Protein AF-A0A368GQ70-F1 (afdb_monomer)

Structure (mmCIF, N/CA/C/O backbone):
data_AF-A0A368GQ70-F1
#
_entry.id   AF-A0A368GQ70-F1
#
loop_
_atom_site.group_PDB
_atom_site.id
_atom_site.type_symbol
_atom_site.label_atom_id
_atom_site.label_alt_id
_atom_site.label_comp_id
_atom_site.label_asym_id
_atom_site.label_entity_id
_atom_site.label_seq_id
_atom_site.pdbx_PDB_ins_code
_atom_site.Cartn_x
_atom_site.Cartn_y
_atom_site.Cartn_z
_atom_site.occupancy
_atom_site.B_iso_or_equiv
_atom_site.auth_seq_id
_atom_site.auth_comp_id
_atom_site.auth_asym_id
_atom_site.auth_atom_id
_atom_site.pdbx_PDB_model_num
ATOM 1 N N . LEU A 1 1 ? -10.785 12.804 -20.222 1.00 63.44 1 LEU A N 1
ATOM 2 C CA . LEU A 1 1 ? -9.824 13.857 -19.812 1.00 63.44 1 LEU A CA 1
ATOM 3 C C . LEU A 1 1 ? -10.071 14.329 -18.380 1.00 63.44 1 LEU A C 1
ATOM 5 O O . LEU A 1 1 ? -9.226 14.055 -17.545 1.00 63.44 1 LEU A O 1
ATOM 9 N N . HIS A 1 2 ? -11.227 14.913 -18.045 1.00 64.81 2 HIS A N 1
ATOM 10 C CA . HIS A 1 2 ? -11.501 15.436 -16.691 1.00 64.81 2 HIS A CA 1
ATOM 11 C C . HIS A 1 2 ? -11.330 14.411 -15.544 1.00 64.81 2 HIS A C 1
ATOM 13 O O . HIS A 1 2 ? -10.732 14.724 -14.521 1.00 64.81 2 HIS A O 1
ATOM 19 N N . GLN A 1 3 ? -11.783 13.162 -15.715 1.00 65.06 3 GLN A N 1
ATOM 20 C CA . GLN A 1 3 ? -11.598 12.112 -14.696 1.00 65.06 3 GLN A CA 1
ATOM 21 C C . GLN A 1 3 ? -10.123 11.741 -14.464 1.00 65.06 3 GLN A C 1
ATOM 23 O O . GLN A 1 3 ? -9.733 11.486 -13.330 1.00 65.06 3 GLN A O 1
ATOM 28 N N . LEU A 1 4 ? -9.288 11.756 -15.509 1.00 69.25 4 LEU A N 1
ATOM 29 C CA . LEU A 1 4 ? -7.859 11.438 -15.387 1.00 69.25 4 LEU A CA 1
ATOM 30 C C . LEU A 1 4 ? -7.118 12.496 -14.561 1.00 69.25 4 LEU A C 1
ATOM 32 O O . LEU A 1 4 ? -6.298 12.138 -13.719 1.00 69.25 4 LEU A O 1
ATOM 36 N N . TYR A 1 5 ? -7.461 13.775 -14.742 1.00 75.75 5 TYR A N 1
ATOM 37 C CA . TYR A 1 5 ? -6.903 14.866 -13.938 1.00 75.75 5 TYR A CA 1
ATOM 38 C C . TYR A 1 5 ? -7.272 14.741 -12.459 1.00 75.75 5 TYR A C 1
ATOM 40 O O . TYR A 1 5 ? -6.410 14.903 -11.600 1.00 75.75 5 TYR A O 1
ATOM 48 N N . ILE A 1 6 ? -8.520 14.374 -12.151 1.00 80.50 6 ILE A N 1
ATOM 49 C CA . ILE A 1 6 ? -8.956 14.164 -10.763 1.00 80.50 6 ILE A CA 1
ATOM 50 C C . ILE A 1 6 ? -8.125 13.061 -10.093 1.00 80.50 6 ILE A C 1
ATOM 52 O O . ILE A 1 6 ? -7.633 13.255 -8.983 1.00 80.50 6 ILE A O 1
ATOM 56 N N . PHE A 1 7 ? -7.907 11.926 -10.765 1.00 84.25 7 PHE A N 1
ATOM 57 C CA . PHE A 1 7 ? -7.097 10.843 -10.197 1.00 84.25 7 PHE A CA 1
ATOM 58 C C . PHE A 1 7 ? -5.641 11.249 -9.953 1.00 84.25 7 PHE A C 1
ATOM 60 O O . PHE A 1 7 ? -5.051 10.813 -8.967 1.00 84.25 7 PHE A O 1
ATOM 67 N N . GLN A 1 8 ? -5.057 12.079 -10.819 1.00 83.50 8 GLN A N 1
ATOM 68 C CA . GLN A 1 8 ? -3.701 12.591 -10.618 1.00 83.50 8 GLN A CA 1
ATOM 69 C C . GLN A 1 8 ? -3.629 13.506 -9.394 1.00 83.50 8 GLN A C 1
ATOM 71 O O . GLN A 1 8 ? -2.764 13.303 -8.545 1.00 83.50 8 GLN A O 1
ATOM 76 N N . ILE A 1 9 ? -4.571 14.443 -9.260 1.00 87.94 9 ILE A N 1
ATOM 77 C CA . ILE A 1 9 ? -4.643 15.358 -8.113 1.00 87.94 9 ILE A CA 1
ATOM 78 C C . ILE A 1 9 ? -4.753 14.571 -6.803 1.00 87.94 9 ILE A C 1
ATOM 80 O O . ILE A 1 9 ? -3.990 14.824 -5.876 1.00 87.94 9 ILE A O 1
ATOM 84 N N . ILE A 1 10 ? -5.634 13.565 -6.747 1.00 89.12 10 ILE A N 1
ATOM 85 C CA . ILE A 1 10 ? -5.801 12.722 -5.553 1.00 89.12 10 ILE A CA 1
ATOM 86 C C . ILE A 1 10 ? -4.489 12.016 -5.187 1.00 89.12 10 ILE A C 1
ATOM 88 O O . ILE A 1 10 ? -4.127 11.967 -4.017 1.00 89.12 10 ILE A O 1
ATOM 92 N N . ARG A 1 11 ? -3.746 11.487 -6.168 1.00 86.69 11 ARG A N 1
ATOM 93 C CA . ARG A 1 11 ? -2.466 10.804 -5.908 1.00 86.69 11 ARG A CA 1
ATOM 94 C C . ARG A 1 11 ? -1.407 11.750 -5.346 1.00 86.69 11 ARG A C 1
ATOM 96 O O . ARG A 1 11 ? -0.694 11.366 -4.424 1.00 86.69 11 ARG A O 1
ATOM 103 N N . TYR A 1 12 ? -1.308 12.968 -5.877 1.00 88.19 12 TYR A N 1
ATOM 104 C CA . TYR A 1 12 ? -0.393 13.977 -5.340 1.00 88.19 12 TYR A CA 1
ATOM 105 C C . TYR A 1 12 ? -0.774 14.379 -3.917 1.00 88.19 12 TYR A C 1
ATOM 107 O O . TYR A 1 12 ? 0.092 14.427 -3.048 1.00 88.19 12 TYR A O 1
ATOM 115 N N . GLU A 1 13 ? -2.065 14.587 -3.669 1.00 88.81 13 GLU A N 1
ATOM 116 C CA . GLU A 1 13 ? -2.582 14.953 -2.353 1.00 88.81 13 GLU A CA 1
ATOM 117 C C . GLU A 1 13 ? -2.316 13.860 -1.309 1.00 88.81 13 GLU A C 1
ATOM 119 O O . GLU A 1 13 ? -1.897 14.167 -0.197 1.00 88.81 13 GLU A O 1
ATOM 124 N N . VAL A 1 14 ? -2.477 12.580 -1.665 1.00 89.19 14 VAL A N 1
ATOM 125 C CA . VAL A 1 14 ? -2.132 11.453 -0.780 1.00 89.19 14 VAL A CA 1
ATOM 126 C C . VAL A 1 14 ? -0.643 11.464 -0.424 1.00 89.19 14 VAL A C 1
ATOM 128 O O . VAL A 1 14 ? -0.300 11.341 0.750 1.00 89.19 14 VAL A O 1
ATOM 131 N N . SER A 1 15 ? 0.242 11.659 -1.405 1.00 87.25 15 SER A N 1
ATOM 132 C CA . SER A 1 15 ? 1.693 11.704 -1.174 1.00 87.25 15 SER A CA 1
ATOM 133 C C . SER A 1 15 ? 2.115 12.893 -0.305 1.00 87.25 15 SER A C 1
ATOM 135 O O . SER A 1 15 ? 2.931 12.736 0.602 1.00 87.25 15 SER A O 1
ATOM 137 N N . ILE A 1 16 ? 1.554 14.079 -0.562 1.00 89.25 16 ILE A N 1
ATOM 138 C CA . ILE A 1 16 ? 1.829 15.289 0.223 1.00 89.25 16 ILE A CA 1
ATOM 139 C C . ILE A 1 16 ? 1.327 15.097 1.654 1.00 89.25 16 ILE A C 1
ATOM 141 O O . ILE A 1 16 ? 2.090 15.322 2.591 1.00 89.25 16 ILE A O 1
ATOM 145 N N . ASN A 1 17 ? 0.093 14.613 1.826 1.00 88.88 17 ASN A N 1
ATOM 146 C CA . ASN A 1 17 ? -0.493 14.408 3.149 1.00 88.88 17 ASN A CA 1
ATOM 147 C C . ASN A 1 17 ? 0.297 13.389 3.978 1.00 88.88 17 ASN A C 1
ATOM 149 O O . ASN A 1 17 ? 0.555 13.640 5.155 1.00 88.88 17 ASN A O 1
ATOM 153 N N . ALA A 1 18 ? 0.765 12.302 3.357 1.00 86.50 18 ALA A N 1
ATOM 154 C CA . ALA A 1 18 ? 1.627 11.328 4.023 1.00 86.50 18 ALA A CA 1
ATOM 155 C C . ALA A 1 18 ? 2.915 11.974 4.569 1.00 86.50 18 ALA A C 1
ATOM 157 O O . ALA A 1 18 ? 3.307 11.714 5.703 1.00 86.50 18 ALA A O 1
ATOM 158 N N . LEU A 1 19 ? 3.558 12.860 3.801 1.00 86.19 19 LEU A N 1
ATOM 159 C CA . LEU A 1 19 ? 4.777 13.553 4.235 1.00 86.19 19 LEU A CA 1
ATOM 160 C C . LEU A 1 19 ? 4.506 14.621 5.304 1.00 86.19 19 LEU A C 1
ATOM 162 O O . LEU A 1 19 ? 5.293 14.750 6.242 1.00 86.19 19 LEU A O 1
ATOM 166 N N . THR A 1 20 ? 3.394 15.354 5.201 1.00 87.69 20 THR A N 1
ATOM 167 C CA . THR A 1 20 ? 3.005 16.345 6.218 1.00 87.69 20 THR A CA 1
ATOM 168 C C . THR A 1 20 ? 2.623 15.704 7.550 1.00 87.69 20 THR A C 1
ATOM 170 O O . THR A 1 20 ? 2.857 16.296 8.598 1.00 87.69 20 THR A O 1
ATOM 173 N N . GLU A 1 21 ? 2.059 14.492 7.531 1.00 82.12 21 GLU A N 1
ATOM 174 C CA . GLU A 1 21 ? 1.696 13.772 8.755 1.00 82.12 21 GLU A CA 1
ATOM 175 C C . GLU A 1 21 ? 2.933 13.220 9.479 1.00 82.12 21 GLU A C 1
ATOM 177 O O . GLU A 1 21 ? 2.984 13.227 10.708 1.00 82.12 21 GLU A O 1
ATOM 182 N N . ILE A 1 22 ? 3.960 12.800 8.730 1.00 80.56 22 ILE A N 1
ATOM 183 C CA . ILE A 1 22 ? 5.231 12.331 9.304 1.00 80.56 22 ILE A CA 1
ATOM 184 C C . ILE A 1 22 ? 6.033 13.499 9.894 1.00 80.56 22 ILE A C 1
ATOM 186 O O . ILE A 1 22 ? 6.628 13.363 10.965 1.00 80.56 22 ILE A O 1
ATOM 190 N N . TYR A 1 23 ? 6.057 14.644 9.210 1.00 79.75 23 TYR A N 1
ATOM 191 C CA . TYR A 1 23 ? 6.865 15.795 9.600 1.00 79.75 23 TYR A CA 1
ATOM 192 C C . TYR A 1 23 ? 5.989 17.015 9.870 1.00 79.75 23 TYR A C 1
ATOM 194 O O . TYR A 1 23 ? 5.604 17.745 8.957 1.00 79.75 23 TYR A O 1
ATOM 202 N N . ALA A 1 24 ? 5.775 17.295 11.158 1.00 79.31 24 ALA A N 1
ATOM 203 C CA . ALA A 1 24 ? 5.026 18.464 11.620 1.00 79.31 24 ALA A CA 1
ATOM 204 C C . ALA A 1 24 ? 5.594 19.802 11.104 1.00 79.31 24 ALA A C 1
ATOM 206 O O . ALA A 1 24 ? 4.885 20.794 11.062 1.00 79.31 24 ALA A O 1
ATOM 207 N N . THR A 1 25 ? 6.853 19.848 10.663 1.00 79.94 25 THR A N 1
ATOM 208 C CA . THR A 1 25 ? 7.462 21.039 10.050 1.00 79.94 25 THR A CA 1
ATOM 209 C C . THR A 1 25 ? 6.837 21.435 8.709 1.00 79.94 25 THR A C 1
ATOM 211 O O . THR A 1 25 ? 7.040 22.558 8.263 1.00 79.94 25 THR A O 1
ATOM 214 N N . PHE A 1 26 ? 6.097 20.539 8.046 1.00 82.69 26 PHE A N 1
ATOM 215 C CA . PHE A 1 26 ? 5.411 20.831 6.782 1.00 82.69 26 PHE A CA 1
ATOM 216 C C . PHE A 1 26 ? 3.931 21.203 6.959 1.00 82.69 26 PHE A C 1
ATOM 218 O O . PHE A 1 26 ? 3.202 21.247 5.969 1.00 82.69 26 PHE A O 1
ATOM 225 N N . THR A 1 27 ? 3.465 21.468 8.187 1.00 81.31 27 THR A N 1
ATOM 226 C CA . THR A 1 27 ? 2.079 21.911 8.417 1.00 81.31 27 THR A CA 1
ATOM 227 C C . THR A 1 27 ? 1.831 23.358 8.002 1.00 81.31 27 THR A C 1
ATOM 229 O O . THR A 1 27 ? 0.687 23.707 7.727 1.00 81.31 27 THR A O 1
ATOM 232 N N . ASP A 1 28 ? 2.876 24.188 7.946 1.00 90.56 28 ASP A N 1
ATOM 233 C CA . ASP A 1 28 ? 2.770 25.585 7.520 1.00 90.56 28 ASP A CA 1
ATOM 234 C C . ASP A 1 28 ? 2.444 25.686 6.024 1.00 90.56 28 ASP A C 1
ATOM 236 O O . ASP A 1 28 ? 2.994 24.947 5.202 1.00 90.56 28 ASP A O 1
ATOM 240 N N . ASP A 1 29 ? 1.599 26.648 5.645 1.00 87.69 29 ASP A N 1
ATOM 241 C CA . ASP A 1 29 ? 1.121 26.806 4.262 1.00 87.69 29 ASP A CA 1
ATOM 242 C C . ASP A 1 29 ? 2.269 26.980 3.252 1.00 87.69 29 ASP A C 1
ATOM 244 O O . ASP A 1 29 ? 2.252 26.412 2.156 1.00 87.69 29 ASP A O 1
ATOM 248 N N . THR A 1 30 ? 3.314 27.720 3.632 1.00 89.81 30 THR A N 1
ATOM 249 C CA . THR A 1 30 ? 4.509 27.948 2.803 1.00 89.81 30 THR A CA 1
ATOM 250 C C . THR A 1 30 ? 5.347 26.679 2.641 1.00 89.81 30 THR A C 1
ATOM 252 O O . THR A 1 30 ? 5.844 26.382 1.549 1.00 89.81 30 THR A O 1
ATOM 255 N N . ALA A 1 31 ? 5.473 25.893 3.710 1.00 88.38 31 ALA A N 1
ATOM 256 C CA . ALA A 1 31 ? 6.201 24.635 3.718 1.00 88.38 31 ALA A CA 1
ATOM 257 C C . ALA A 1 31 ? 5.460 23.567 2.898 1.00 88.38 31 ALA A C 1
ATOM 259 O O . ALA A 1 31 ? 6.077 22.876 2.085 1.00 88.38 31 ALA A O 1
ATOM 260 N N . ARG A 1 32 ? 4.128 23.500 3.016 1.00 87.56 32 ARG A N 1
ATOM 261 C CA . ARG A 1 32 ? 3.268 22.615 2.220 1.00 87.56 32 ARG A CA 1
ATOM 262 C C . ARG A 1 32 ? 3.289 22.970 0.733 1.00 87.56 32 ARG A C 1
ATOM 264 O O . ARG A 1 32 ? 3.367 22.071 -0.109 1.00 87.56 32 ARG A O 1
ATOM 271 N N . PHE A 1 33 ? 3.273 24.259 0.389 1.00 90.06 33 PHE A N 1
ATOM 272 C CA . PHE A 1 33 ? 3.438 24.704 -0.997 1.00 90.06 33 PHE A CA 1
ATOM 273 C C . PHE A 1 33 ? 4.798 24.274 -1.562 1.00 90.06 33 PHE A C 1
ATOM 275 O O . PHE A 1 33 ? 4.863 23.663 -2.629 1.00 90.06 33 PHE A O 1
ATOM 282 N N . THR A 1 34 ? 5.878 24.510 -0.813 1.00 91.19 34 THR A N 1
ATOM 283 C CA . THR A 1 34 ? 7.238 24.118 -1.218 1.00 91.19 34 THR A CA 1
ATOM 284 C C . THR A 1 34 ? 7.348 22.606 -1.416 1.00 91.19 34 THR A C 1
ATOM 286 O O . THR A 1 34 ? 7.865 22.148 -2.434 1.00 91.19 34 THR A O 1
ATOM 289 N N . LEU A 1 35 ? 6.796 21.819 -0.490 1.00 90.62 35 LEU A N 1
ATOM 290 C CA . LEU A 1 35 ? 6.733 20.363 -0.589 1.00 90.62 35 LEU A CA 1
ATOM 291 C C . LEU A 1 35 ? 5.985 19.912 -1.851 1.00 90.62 35 LEU A C 1
ATOM 293 O O . LEU A 1 35 ? 6.465 19.040 -2.573 1.00 90.62 35 LEU A O 1
ATOM 297 N N . SER A 1 36 ? 4.849 20.543 -2.153 1.00 90.56 36 SER A N 1
ATOM 298 C CA . SER A 1 36 ? 4.064 20.251 -3.358 1.00 90.56 36 SER A CA 1
ATOM 299 C C . SER A 1 36 ? 4.886 20.483 -4.629 1.00 90.56 36 SER A C 1
ATOM 301 O O . SER A 1 36 ? 4.904 19.632 -5.517 1.00 90.56 36 SER A O 1
ATOM 303 N N . VAL A 1 37 ? 5.632 21.592 -4.694 1.00 92.38 37 VAL A N 1
ATOM 304 C CA . VAL A 1 37 ? 6.534 21.898 -5.816 1.00 92.38 37 VAL A CA 1
ATOM 305 C C . VAL A 1 37 ? 7.634 20.842 -5.943 1.00 92.38 37 VAL A C 1
ATOM 307 O O . VAL A 1 37 ? 7.880 20.354 -7.043 1.00 92.38 37 VAL A O 1
ATOM 310 N N . VAL A 1 38 ? 8.264 20.435 -4.837 1.00 92.19 38 VAL A N 1
ATOM 311 C CA . VAL A 1 38 ? 9.314 19.400 -4.840 1.00 92.19 38 VAL A CA 1
ATOM 312 C C . VAL A 1 38 ? 8.772 18.049 -5.321 1.00 92.19 38 VAL A C 1
ATOM 314 O O . VAL A 1 38 ? 9.404 17.385 -6.147 1.00 92.19 38 VAL A O 1
ATOM 317 N N . VAL A 1 39 ? 7.585 17.645 -4.863 1.00 90.81 39 VAL A N 1
ATOM 318 C CA . VAL A 1 39 ? 6.932 16.408 -5.317 1.00 90.81 39 VAL A CA 1
ATOM 319 C C . VAL A 1 39 ? 6.624 16.482 -6.816 1.00 90.81 39 VAL A C 1
ATOM 321 O O . VAL A 1 39 ? 6.943 15.555 -7.555 1.00 90.81 39 VAL A O 1
ATOM 324 N N . VAL A 1 40 ? 6.083 17.597 -7.311 1.00 91.25 40 VAL A N 1
ATOM 325 C CA . VAL A 1 40 ? 5.812 17.759 -8.748 1.00 91.25 40 VAL A CA 1
ATOM 326 C C . VAL A 1 40 ? 7.110 17.723 -9.563 1.00 91.25 40 VAL A C 1
ATOM 328 O O . VAL A 1 40 ? 7.204 16.953 -10.520 1.00 91.25 40 VAL A O 1
ATOM 331 N N . LEU A 1 41 ? 8.144 18.467 -9.161 1.00 92.44 41 LEU A N 1
ATOM 332 C CA . LEU A 1 41 ? 9.439 18.487 -9.851 1.00 92.44 41 LEU A CA 1
ATOM 333 C C . LEU A 1 41 ? 10.099 17.106 -9.887 1.00 92.44 41 LEU A C 1
ATOM 335 O O . LEU A 1 41 ? 10.567 16.682 -10.943 1.00 92.44 41 LEU A O 1
ATOM 339 N N . SER A 1 42 ? 10.093 16.374 -8.773 1.00 91.19 42 SER A N 1
ATOM 340 C CA . SER A 1 42 ? 10.628 15.008 -8.739 1.00 91.19 42 SER A CA 1
ATOM 341 C C . SER A 1 42 ? 9.860 14.070 -9.675 1.00 91.19 42 SER A C 1
ATOM 343 O O . SER A 1 42 ? 10.486 13.307 -10.412 1.00 91.19 42 SER A O 1
ATOM 345 N N . THR A 1 43 ? 8.526 14.175 -9.752 1.00 89.50 43 THR A N 1
ATOM 346 C CA . THR A 1 43 ? 7.751 13.382 -10.722 1.00 89.50 43 THR A CA 1
ATOM 347 C C . THR A 1 43 ? 8.055 13.741 -12.176 1.00 89.50 43 THR A C 1
ATOM 349 O O . THR A 1 43 ? 8.135 12.840 -13.010 1.00 89.50 43 THR A O 1
ATOM 352 N N . ILE A 1 44 ? 8.297 15.019 -12.486 1.00 90.31 44 ILE A N 1
ATOM 353 C CA . ILE A 1 44 ? 8.712 15.453 -13.828 1.00 90.31 44 ILE A CA 1
ATOM 354 C C . ILE A 1 44 ? 10.077 14.855 -14.180 1.00 90.31 44 ILE A C 1
ATOM 356 O O . ILE A 1 44 ? 10.232 14.299 -15.265 1.00 90.31 44 ILE A O 1
ATOM 360 N N . LEU A 1 45 ? 11.048 14.904 -13.263 1.00 91.44 45 LEU A N 1
ATOM 361 C CA . LEU A 1 45 ? 12.381 14.331 -13.477 1.00 91.44 45 LEU A CA 1
ATOM 362 C C . LEU A 1 45 ? 12.325 12.820 -13.735 1.00 91.44 45 LEU A C 1
ATOM 364 O O . LEU A 1 45 ? 12.952 12.333 -14.676 1.00 91.44 45 LEU A O 1
ATOM 368 N N . ILE A 1 46 ? 11.530 12.084 -12.953 1.00 89.12 46 ILE A N 1
ATOM 369 C CA . ILE A 1 46 ? 11.323 10.644 -13.164 1.00 89.12 46 ILE A CA 1
ATOM 370 C C . ILE A 1 46 ? 10.661 10.395 -14.523 1.00 89.12 46 ILE A C 1
ATOM 372 O O . ILE A 1 46 ? 11.106 9.529 -15.274 1.00 89.12 46 ILE A O 1
ATOM 376 N N . SER A 1 47 ? 9.634 11.175 -14.876 1.00 87.94 47 SER A N 1
ATOM 377 C CA . SER A 1 47 ? 8.949 11.040 -16.164 1.00 87.94 47 SER A CA 1
ATOM 378 C C . SER A 1 47 ? 9.880 11.305 -17.348 1.00 87.94 47 SER A C 1
ATOM 380 O O . SER A 1 47 ? 9.781 10.609 -18.354 1.00 87.94 47 SER A O 1
ATOM 382 N N . LEU A 1 48 ? 10.792 12.275 -17.240 1.00 88.25 48 LEU A N 1
ATOM 383 C CA . LEU A 1 48 ? 11.801 12.546 -18.267 1.00 88.25 48 LEU A CA 1
ATOM 384 C C . LEU A 1 48 ? 12.768 11.368 -18.425 1.00 88.25 48 LEU A C 1
ATOM 386 O O . LEU A 1 48 ? 13.071 10.980 -19.551 1.00 88.25 48 LEU A O 1
ATOM 390 N N . GLY A 1 49 ? 13.187 10.748 -17.318 1.00 84.06 49 GLY A N 1
ATOM 391 C CA . GLY A 1 49 ? 14.027 9.546 -17.337 1.00 84.06 49 GLY A CA 1
ATOM 392 C C . GLY A 1 49 ? 13.367 8.334 -18.008 1.00 84.06 49 GLY A C 1
ATOM 393 O O . GLY A 1 49 ? 14.062 7.446 -18.495 1.00 84.06 49 GLY A O 1
ATOM 394 N N . LEU A 1 50 ? 12.033 8.307 -18.088 1.00 85.06 50 LEU A N 1
ATOM 395 C CA . LEU A 1 50 ? 11.266 7.244 -18.742 1.00 85.06 50 LEU A CA 1
ATOM 396 C C . LEU A 1 50 ? 10.977 7.511 -20.229 1.00 85.06 50 LEU A C 1
ATOM 398 O O . LEU A 1 50 ? 10.455 6.626 -20.897 1.00 85.06 50 LEU A O 1
ATOM 402 N N . ASN A 1 51 ? 11.358 8.669 -20.779 1.00 85.19 51 ASN A N 1
ATOM 403 C CA . ASN A 1 51 ? 11.090 9.049 -22.176 1.00 85.19 51 ASN A CA 1
ATOM 404 C C . ASN A 1 51 ? 12.170 8.603 -23.186 1.00 85.19 51 ASN A C 1
ATOM 406 O O . ASN A 1 51 ? 12.314 9.196 -24.254 1.00 85.19 51 ASN A O 1
ATOM 410 N N . TYR A 1 52 ? 12.948 7.565 -22.884 1.00 85.69 52 TYR A N 1
ATOM 411 C CA . TYR A 1 52 ? 13.936 7.022 -23.823 1.00 85.69 52 TYR A CA 1
ATOM 412 C C . TYR A 1 52 ? 13.300 6.035 -24.818 1.00 85.69 52 TYR A C 1
ATOM 414 O O . TYR A 1 52 ? 12.160 5.608 -24.654 1.00 85.69 52 TYR A O 1
ATOM 422 N N . THR A 1 53 ? 14.046 5.624 -25.846 1.00 79.12 53 THR A N 1
ATOM 423 C CA . THR A 1 53 ? 13.550 4.853 -27.006 1.00 79.12 53 THR A CA 1
ATOM 424 C C . THR A 1 53 ? 12.828 3.544 -26.654 1.00 79.12 53 THR A C 1
ATOM 426 O O . THR A 1 53 ? 11.920 3.144 -27.373 1.00 79.12 53 THR A O 1
ATOM 429 N N . ASN A 1 54 ? 13.172 2.909 -25.527 1.00 79.38 54 ASN A N 1
ATOM 430 C CA . ASN A 1 54 ? 12.511 1.696 -25.015 1.00 79.38 54 ASN A CA 1
ATOM 431 C C . ASN A 1 54 ? 11.713 1.940 -23.719 1.00 79.38 54 ASN A C 1
ATOM 433 O O . ASN A 1 54 ? 11.281 0.997 -23.053 1.00 79.38 54 ASN A O 1
ATOM 437 N N . GLY A 1 55 ? 11.501 3.203 -23.353 1.00 82.56 55 GLY A N 1
ATOM 438 C CA . GLY A 1 55 ? 10.802 3.607 -22.139 1.00 82.56 55 GLY A CA 1
ATOM 439 C C . GLY A 1 55 ? 9.356 3.124 -22.084 1.00 82.56 55 GLY A C 1
ATOM 440 O O . GLY A 1 55 ? 8.893 2.715 -21.024 1.00 82.56 55 GLY A O 1
ATOM 441 N N . TYR A 1 56 ? 8.681 3.032 -23.234 1.00 85.56 56 TYR A N 1
ATOM 442 C CA . TYR A 1 56 ? 7.309 2.522 -23.325 1.00 85.56 56 TYR A CA 1
ATOM 443 C C . TYR A 1 56 ? 7.150 1.112 -22.731 1.00 85.56 56 TYR A C 1
ATOM 445 O O . TYR A 1 56 ? 6.224 0.875 -21.956 1.00 85.56 56 TYR A O 1
ATOM 453 N N . LEU A 1 57 ? 8.076 0.190 -23.030 1.00 84.19 57 LEU A N 1
ATOM 454 C CA . LEU A 1 57 ? 8.042 -1.172 -22.483 1.00 84.19 57 LEU A CA 1
ATOM 455 C C . LEU A 1 57 ? 8.225 -1.170 -20.959 1.00 84.19 57 LEU A C 1
ATOM 457 O O . LEU A 1 57 ? 7.586 -1.950 -20.254 1.00 84.19 57 LEU A O 1
ATOM 461 N N . ARG A 1 58 ? 9.044 -0.252 -20.430 1.00 86.19 58 ARG A N 1
ATOM 462 C CA . ARG A 1 58 ? 9.216 -0.080 -18.980 1.00 86.19 58 ARG A CA 1
ATOM 463 C C . ARG A 1 58 ? 7.988 0.505 -18.314 1.00 86.19 58 ARG A C 1
ATOM 465 O O . ARG A 1 58 ? 7.543 -0.025 -17.301 1.00 86.19 58 ARG A O 1
ATOM 472 N N . THR A 1 59 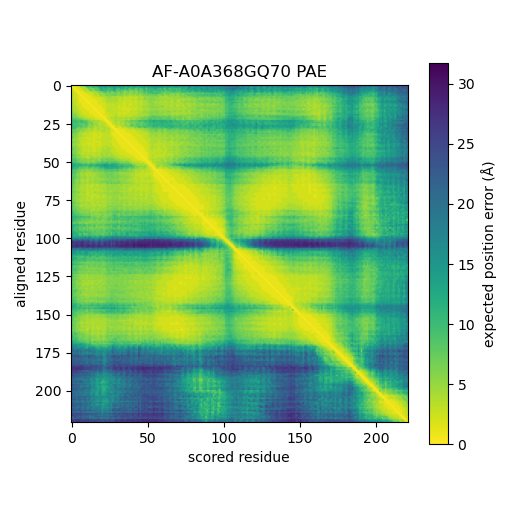? 7.398 1.538 -18.900 1.00 88.69 59 THR A N 1
ATOM 473 C CA . THR A 1 59 ? 6.155 2.123 -18.400 1.00 88.69 59 THR A CA 1
ATOM 474 C C . THR A 1 59 ? 5.016 1.101 -18.416 1.00 88.69 59 THR A C 1
ATOM 476 O O . THR A 1 59 ? 4.233 1.046 -17.467 1.00 88.69 59 THR A O 1
ATOM 479 N N . ALA A 1 60 ? 4.942 0.246 -19.441 1.00 87.50 60 ALA A N 1
ATOM 480 C CA . ALA A 1 60 ? 3.992 -0.862 -19.484 1.00 87.50 60 ALA A CA 1
ATOM 481 C C . ALA A 1 60 ? 4.240 -1.867 -18.344 1.00 87.50 60 ALA A C 1
ATOM 483 O O . ALA A 1 60 ? 3.311 -2.174 -17.597 1.00 87.50 60 ALA A O 1
ATOM 484 N N . GLY A 1 61 ? 5.487 -2.303 -18.135 1.00 88.50 61 GLY A N 1
ATOM 485 C CA . GLY A 1 61 ? 5.845 -3.181 -17.014 1.00 88.50 61 GLY A CA 1
ATOM 486 C C . GLY A 1 61 ? 5.491 -2.587 -15.644 1.00 88.50 61 GLY A C 1
ATOM 487 O O . GLY A 1 61 ? 4.975 -3.288 -14.773 1.00 88.50 61 GLY A O 1
ATOM 488 N N . PHE A 1 62 ? 5.670 -1.276 -15.458 1.00 90.19 62 PHE A N 1
ATOM 489 C CA . PHE A 1 62 ? 5.271 -0.599 -14.222 1.00 90.19 62 PHE A CA 1
ATOM 490 C C . PHE A 1 62 ? 3.762 -0.637 -13.993 1.00 90.19 62 PHE A C 1
ATOM 492 O O . PHE A 1 62 ? 3.312 -0.977 -12.899 1.00 90.19 62 PHE A O 1
ATOM 499 N N . ASN A 1 63 ? 2.984 -0.320 -15.027 1.00 90.00 63 ASN A N 1
ATOM 500 C CA . ASN A 1 63 ? 1.532 -0.234 -14.925 1.00 90.00 63 ASN A CA 1
ATOM 501 C C . ASN A 1 63 ? 0.855 -1.603 -14.792 1.00 90.00 63 ASN A C 1
ATOM 503 O O . ASN A 1 63 ? -0.141 -1.709 -14.079 1.00 90.00 63 ASN A O 1
ATOM 507 N N . TYR A 1 64 ? 1.377 -2.634 -15.461 1.00 89.06 64 TYR A N 1
ATOM 508 C CA . TYR A 1 64 ? 0.731 -3.949 -15.525 1.00 89.06 64 TYR A CA 1
ATOM 509 C C . TYR A 1 64 ? 1.305 -4.985 -14.554 1.00 89.06 64 TYR A C 1
ATOM 511 O O . TYR A 1 64 ? 0.575 -5.898 -14.176 1.00 89.06 64 TYR A O 1
ATOM 519 N N . ALA A 1 65 ? 2.561 -4.848 -14.115 1.00 90.69 65 ALA A N 1
ATOM 520 C CA . ALA A 1 65 ? 3.186 -5.794 -13.189 1.00 90.69 65 ALA A CA 1
ATOM 521 C C . ALA A 1 65 ? 3.545 -5.144 -11.849 1.00 90.69 65 ALA A C 1
ATOM 523 O O . ALA A 1 65 ? 2.994 -5.530 -10.818 1.00 90.69 65 ALA A O 1
ATOM 524 N N . VAL A 1 66 ? 4.416 -4.128 -11.845 1.00 93.06 66 VAL A N 1
ATOM 525 C CA . VAL A 1 66 ? 4.990 -3.593 -10.594 1.00 93.06 66 VAL A CA 1
ATOM 526 C C . VAL A 1 66 ? 3.924 -2.988 -9.683 1.00 93.06 66 VAL A C 1
ATOM 528 O O . VAL A 1 66 ? 3.833 -3.385 -8.522 1.00 93.06 66 VAL A O 1
ATOM 531 N N . ILE A 1 67 ? 3.107 -2.051 -10.176 1.00 92.56 67 ILE A N 1
ATOM 532 C CA . ILE A 1 67 ? 2.088 -1.372 -9.358 1.00 92.56 67 ILE A CA 1
ATOM 533 C C . ILE A 1 67 ? 1.017 -2.363 -8.865 1.00 92.56 67 ILE A C 1
ATOM 535 O O . ILE A 1 67 ? 0.770 -2.393 -7.656 1.00 92.56 67 ILE A O 1
ATOM 539 N N . PRO A 1 68 ? 0.396 -3.208 -9.716 1.00 92.88 68 PRO A N 1
ATOM 540 C CA . PRO A 1 68 ? -0.610 -4.165 -9.251 1.00 92.88 68 PRO A CA 1
ATOM 541 C C . PRO A 1 68 ? -0.056 -5.181 -8.248 1.00 92.88 68 PRO A C 1
ATOM 543 O O . PRO A 1 68 ? -0.713 -5.478 -7.251 1.00 92.88 68 PRO A O 1
ATOM 546 N N . PHE A 1 69 ? 1.164 -5.679 -8.467 1.00 94.69 69 PHE A N 1
ATOM 547 C CA . PHE A 1 69 ? 1.796 -6.639 -7.565 1.00 94.69 69 PHE A CA 1
ATOM 548 C C . PHE A 1 69 ? 2.136 -6.003 -6.212 1.00 94.69 69 PHE A C 1
ATOM 550 O O . PHE A 1 69 ? 1.706 -6.498 -5.172 1.00 94.69 69 PHE A O 1
ATOM 557 N N . THR A 1 70 ? 2.862 -4.879 -6.213 1.00 94.81 70 THR A N 1
ATOM 558 C CA . THR A 1 70 ? 3.272 -4.193 -4.974 1.00 94.81 70 THR A CA 1
ATOM 559 C C . THR A 1 70 ? 2.075 -3.724 -4.157 1.00 94.81 70 THR A C 1
ATOM 561 O O . THR A 1 70 ? 2.034 -3.987 -2.959 1.00 94.81 70 THR A O 1
ATOM 564 N N . SER A 1 71 ? 1.071 -3.104 -4.786 1.00 94.00 71 SER A N 1
ATOM 565 C CA . SER A 1 71 ? -0.148 -2.670 -4.089 1.00 94.00 71 SER A CA 1
ATOM 566 C C . SER A 1 71 ? -0.900 -3.843 -3.457 1.00 94.00 71 SER A C 1
ATOM 568 O O . SER A 1 71 ? -1.306 -3.748 -2.303 1.00 94.00 71 SER A O 1
ATOM 570 N N . SER A 1 72 ? -1.013 -4.978 -4.154 1.00 94.69 72 SER A N 1
ATOM 571 C CA . SER A 1 72 ? -1.644 -6.186 -3.609 1.00 94.69 72 SER A CA 1
ATOM 572 C C . SER A 1 72 ? -0.895 -6.727 -2.388 1.00 94.69 72 SER A C 1
ATOM 574 O O . SER A 1 72 ? -1.512 -7.075 -1.381 1.00 94.69 72 SER A O 1
ATOM 576 N N . VAL A 1 73 ? 0.441 -6.758 -2.441 1.00 95.00 73 VAL A N 1
ATOM 577 C CA . VAL A 1 73 ? 1.271 -7.181 -1.303 1.00 95.00 73 VAL A CA 1
ATOM 578 C C . VAL A 1 73 ? 1.118 -6.221 -0.121 1.00 95.00 73 VAL A C 1
ATOM 580 O O . VAL A 1 73 ? 0.928 -6.681 1.003 1.00 95.00 73 VAL A O 1
ATOM 583 N N . VAL A 1 74 ? 1.145 -4.906 -0.356 1.00 94.44 74 VAL A N 1
ATOM 584 C CA . VAL A 1 74 ? 0.944 -3.897 0.699 1.00 94.44 74 VAL A CA 1
ATOM 585 C C . VAL A 1 74 ? -0.428 -4.059 1.351 1.00 94.44 74 VAL A C 1
ATOM 587 O O . VAL A 1 74 ? -0.502 -4.131 2.573 1.00 94.44 74 VAL A O 1
ATOM 590 N N . VAL A 1 75 ? -1.497 -4.228 0.567 1.00 94.00 75 VAL A N 1
ATOM 591 C CA . VAL A 1 75 ? -2.853 -4.455 1.097 1.00 94.00 75 VAL A CA 1
ATOM 592 C C . VAL A 1 75 ? -2.920 -5.728 1.947 1.00 94.00 75 VAL A C 1
ATOM 594 O O . VAL A 1 75 ? -3.540 -5.722 3.010 1.00 94.00 75 VAL A O 1
ATOM 597 N N . LEU A 1 76 ? -2.267 -6.821 1.536 1.00 94.25 76 LEU A N 1
ATOM 598 C CA . LEU A 1 76 ? -2.200 -8.036 2.359 1.00 94.25 76 LEU A CA 1
ATOM 599 C C . LEU A 1 76 ? -1.462 -7.804 3.676 1.00 94.25 76 LEU A C 1
ATOM 601 O O . LEU A 1 76 ? -1.913 -8.290 4.713 1.00 94.25 76 LEU A O 1
ATOM 605 N N . LEU A 1 77 ? -0.354 -7.063 3.650 1.00 92.19 77 LEU A N 1
ATOM 606 C CA . LEU A 1 77 ? 0.395 -6.720 4.856 1.00 92.19 77 LEU A CA 1
ATOM 607 C C . LEU A 1 77 ? -0.428 -5.825 5.788 1.00 92.19 77 LEU A C 1
ATOM 609 O O . LEU A 1 77 ? -0.466 -6.078 6.990 1.00 92.19 77 LEU A O 1
ATOM 613 N N . GLU A 1 78 ? -1.144 -4.835 5.258 1.00 90.56 78 GLU A N 1
ATOM 614 C CA . GLU A 1 78 ? -2.049 -3.985 6.038 1.00 90.56 78 GLU A CA 1
ATOM 615 C C . GLU A 1 78 ? -3.175 -4.801 6.678 1.00 90.56 78 GLU A C 1
ATOM 617 O O . GLU A 1 78 ? -3.408 -4.694 7.883 1.00 90.56 78 GLU A O 1
ATOM 622 N N . LEU A 1 79 ? -3.836 -5.674 5.912 1.00 91.00 79 LEU A N 1
ATOM 623 C CA . LEU A 1 79 ? -4.883 -6.558 6.429 1.00 91.00 79 LEU A CA 1
ATOM 624 C C . LEU A 1 79 ? -4.342 -7.530 7.475 1.00 91.00 79 LEU A C 1
ATOM 626 O O . LEU A 1 79 ? -5.013 -7.784 8.475 1.00 91.00 79 LEU A O 1
ATOM 630 N N . PHE A 1 80 ? -3.128 -8.045 7.282 1.00 88.69 80 PHE A N 1
ATOM 631 C CA . PHE A 1 80 ? -2.456 -8.884 8.265 1.00 88.69 80 PHE A CA 1
ATOM 632 C C . PHE A 1 80 ? -2.189 -8.110 9.559 1.00 88.69 80 PHE A C 1
ATOM 634 O O . PHE A 1 80 ? -2.522 -8.596 10.641 1.00 88.69 80 PHE A O 1
ATOM 641 N N . VAL A 1 81 ? -1.658 -6.888 9.464 1.00 85.44 81 VAL A N 1
ATOM 642 C CA . VAL A 1 81 ? -1.366 -6.050 10.634 1.00 85.44 81 VAL A CA 1
ATOM 643 C C . VAL A 1 81 ? -2.649 -5.684 11.380 1.00 85.44 81 VAL A C 1
ATOM 645 O O . VAL A 1 81 ? -2.729 -5.829 12.604 1.00 85.44 81 VAL A O 1
ATOM 648 N N . ILE A 1 82 ? -3.684 -5.277 10.646 1.00 86.50 82 ILE A N 1
ATOM 649 C CA . ILE A 1 82 ? -5.005 -4.979 11.196 1.00 86.50 82 ILE A CA 1
ATOM 650 C C . ILE A 1 82 ? -5.611 -6.225 11.843 1.00 86.50 82 ILE A C 1
ATOM 652 O O . ILE A 1 82 ? -6.157 -6.142 12.940 1.00 86.50 82 ILE A O 1
ATOM 656 N N . GLY A 1 83 ? -5.518 -7.385 11.202 1.00 84.19 83 GLY A N 1
ATOM 657 C CA . GLY A 1 83 ? -6.107 -8.618 11.702 1.00 84.19 83 GLY A CA 1
ATOM 658 C C . GLY A 1 83 ? -5.436 -9.138 12.966 1.00 84.19 83 GLY A C 1
ATOM 659 O O . GLY A 1 83 ? -6.124 -9.422 13.947 1.00 84.19 83 GLY A O 1
ATOM 660 N N . MET A 1 84 ? -4.106 -9.227 12.945 1.00 80.56 84 MET A N 1
ATOM 661 C CA . MET A 1 84 ? -3.307 -9.847 14.002 1.00 80.56 84 MET A CA 1
ATOM 662 C C . MET A 1 84 ? -3.052 -8.914 15.183 1.00 80.56 84 MET A C 1
ATOM 664 O O . MET A 1 84 ? -3.235 -9.317 16.330 1.00 80.56 84 MET A O 1
ATOM 668 N N . PHE A 1 85 ? -2.628 -7.673 14.927 1.00 78.31 85 PHE A N 1
ATOM 669 C CA . PHE A 1 85 ? -2.209 -6.762 15.998 1.00 78.31 85 PHE A CA 1
ATOM 670 C C . PHE A 1 85 ? -3.355 -5.886 16.492 1.00 78.31 85 PHE A C 1
ATOM 672 O O . PHE A 1 85 ? -3.508 -5.668 17.696 1.00 78.31 85 PHE A O 1
ATOM 679 N N . TYR A 1 86 ? -4.188 -5.385 15.580 1.00 78.94 86 TYR A N 1
ATOM 680 C CA . TYR A 1 86 ? -5.289 -4.513 15.973 1.00 78.94 86 TYR A CA 1
ATOM 681 C C . TYR A 1 86 ? -6.551 -5.302 16.352 1.00 78.94 86 TYR A C 1
ATOM 683 O O . TYR A 1 86 ? -7.157 -5.056 17.398 1.00 78.94 86 TYR A O 1
ATOM 691 N N . GLY A 1 87 ? -6.902 -6.301 15.548 1.00 82.44 87 GLY A N 1
ATOM 692 C CA . GLY A 1 87 ? -8.127 -7.085 15.613 1.00 82.44 87 GLY A CA 1
ATOM 693 C C . GLY A 1 87 ? -9.253 -6.459 14.787 1.00 82.44 87 GLY A C 1
ATOM 694 O O . GLY A 1 87 ? -9.763 -5.387 15.121 1.00 82.44 87 GLY A O 1
ATOM 695 N N . PHE A 1 88 ? -9.730 -7.178 13.763 1.00 80.62 88 PHE A N 1
ATOM 696 C CA . PHE A 1 88 ? -10.823 -6.730 12.881 1.00 80.62 88 PHE A CA 1
ATOM 697 C C . PHE A 1 88 ? -12.088 -6.297 13.636 1.00 80.62 88 PHE A C 1
ATOM 699 O O . PHE A 1 88 ? -12.749 -5.336 13.251 1.00 80.62 88 PHE A O 1
ATOM 706 N N . ARG A 1 89 ? -12.399 -6.960 14.760 1.00 76.19 89 ARG A N 1
ATOM 707 C CA . ARG A 1 89 ? -13.551 -6.621 15.617 1.00 76.19 89 ARG A CA 1
ATOM 708 C C . ARG A 1 89 ? -13.490 -5.182 16.135 1.00 76.19 89 ARG A C 1
ATOM 710 O O . ARG A 1 89 ? -14.514 -4.513 16.224 1.00 76.19 89 ARG A O 1
ATOM 717 N N . VAL A 1 90 ? -12.292 -4.718 16.482 1.00 75.38 90 VAL A N 1
ATOM 718 C CA . VAL A 1 90 ? -12.068 -3.408 17.103 1.00 75.38 90 VAL A CA 1
ATOM 719 C C . VAL A 1 90 ? -12.080 -2.321 16.041 1.00 75.38 90 VAL A C 1
ATOM 721 O O . VAL A 1 90 ? -12.728 -1.300 16.258 1.00 75.38 90 VAL A O 1
ATOM 724 N N . VAL A 1 91 ? -11.457 -2.565 14.873 1.00 77.38 91 VAL A N 1
ATOM 725 C CA . VAL A 1 91 ? -11.539 -1.630 13.731 1.00 77.38 91 VAL A CA 1
ATOM 726 C C . VAL A 1 91 ? -12.997 -1.387 13.419 1.00 77.38 91 VAL A C 1
ATOM 728 O O . VAL A 1 91 ? -13.459 -0.254 13.408 1.00 77.38 91 VAL A O 1
ATOM 731 N N . TYR A 1 92 ? -13.741 -2.473 13.258 1.00 75.50 92 TYR A N 1
ATOM 732 C CA . TYR A 1 92 ? -15.123 -2.403 12.852 1.00 75.50 92 TYR A CA 1
ATOM 733 C C . TYR A 1 92 ? -16.011 -1.695 13.891 1.00 75.50 92 TYR A C 1
ATOM 735 O O . TYR A 1 92 ? -16.858 -0.873 13.533 1.00 75.50 92 TYR A O 1
ATOM 743 N N . SER A 1 93 ? -15.788 -1.942 15.187 1.00 72.12 93 SER A N 1
ATOM 744 C CA . SER A 1 93 ? -16.467 -1.213 16.268 1.00 72.12 93 SER A CA 1
ATOM 745 C C . SER A 1 93 ? -16.189 0.295 16.214 1.00 72.12 93 SER A C 1
ATOM 747 O O . SER A 1 93 ? -17.098 1.097 16.415 1.00 72.12 93 SER A O 1
ATOM 749 N N . ASN A 1 94 ? -14.955 0.699 15.910 1.00 75.56 94 ASN A N 1
ATOM 750 C CA . ASN A 1 94 ? -14.600 2.112 15.790 1.00 75.56 94 ASN A CA 1
ATOM 751 C C . ASN A 1 94 ? -15.195 2.741 14.528 1.00 75.56 94 ASN A C 1
ATOM 753 O O . ASN A 1 94 ? -15.804 3.805 14.608 1.00 75.56 94 ASN A O 1
ATOM 757 N N . THR A 1 95 ? -15.086 2.071 13.378 1.00 74.88 95 THR A N 1
ATOM 758 C CA . THR A 1 95 ? -15.629 2.559 12.105 1.00 74.88 95 THR A CA 1
ATOM 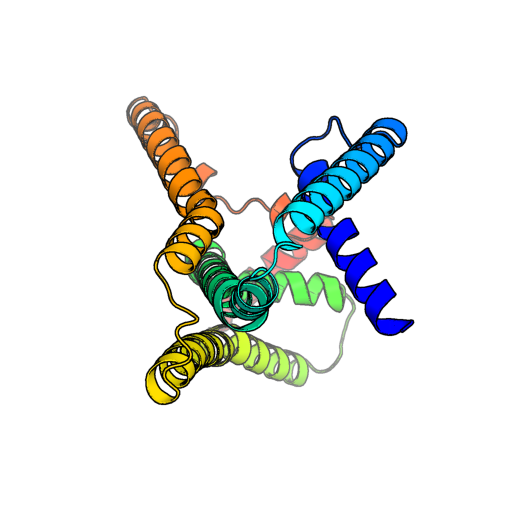759 C C . THR A 1 95 ? -17.143 2.721 12.176 1.00 74.88 95 THR A C 1
ATOM 761 O O . THR A 1 95 ? -17.666 3.750 11.763 1.00 74.88 95 THR A O 1
ATOM 764 N N . THR A 1 96 ? -17.862 1.755 12.752 1.00 70.81 96 THR A N 1
ATOM 765 C CA . THR A 1 96 ? -19.323 1.859 12.904 1.00 70.81 96 THR A CA 1
ATOM 766 C C . THR A 1 96 ? -19.738 3.025 13.791 1.00 70.81 96 THR A C 1
ATOM 768 O O . THR A 1 96 ? -20.681 3.733 13.444 1.00 70.81 96 THR A O 1
ATOM 771 N N . LEU A 1 97 ? -19.021 3.283 14.887 1.00 72.69 97 LEU A N 1
ATOM 772 C CA . LEU A 1 97 ? -19.279 4.448 15.734 1.00 72.69 97 LEU A CA 1
ATOM 773 C C . LEU A 1 97 ? -18.959 5.774 15.041 1.00 72.69 97 LEU A C 1
ATOM 775 O O . LEU A 1 97 ? -19.667 6.753 15.257 1.00 72.69 97 LEU A O 1
ATOM 779 N N . MET A 1 98 ? -17.923 5.820 14.203 1.00 71.38 98 MET A N 1
ATOM 780 C CA . MET A 1 98 ? -17.568 7.025 13.445 1.00 71.38 98 MET A CA 1
ATOM 781 C C . MET A 1 98 ? -18.551 7.307 12.301 1.00 71.38 98 MET A C 1
ATOM 783 O O . MET A 1 98 ? -18.866 8.466 12.060 1.00 71.38 98 MET A O 1
ATOM 787 N N . VAL A 1 99 ? -19.050 6.268 11.623 1.00 71.44 99 VAL A N 1
ATOM 788 C CA . VAL A 1 99 ? -19.952 6.397 10.464 1.00 71.44 99 VAL A CA 1
ATOM 789 C C . VAL A 1 99 ? -21.400 6.638 10.885 1.00 71.44 99 VAL A C 1
ATOM 791 O O . VAL A 1 99 ? -22.062 7.511 10.336 1.00 71.44 99 VAL A O 1
ATOM 794 N N . PHE A 1 100 ? -21.909 5.876 11.855 1.00 66.62 100 PHE A N 1
ATOM 795 C CA . PHE A 1 100 ? -23.319 5.948 12.255 1.00 66.62 100 PHE A CA 1
ATOM 796 C C . PHE A 1 100 ? -23.558 6.844 13.478 1.00 66.62 100 PHE A C 1
ATOM 798 O O . PHE A 1 100 ? -24.708 7.100 13.846 1.00 66.62 100 PHE A O 1
ATOM 805 N N . GLY A 1 101 ? -22.484 7.322 14.114 1.00 62.41 101 GLY A N 1
ATOM 806 C CA . GLY A 1 101 ? -22.551 8.034 15.383 1.00 62.41 101 GLY A CA 1
ATOM 807 C C . GLY A 1 101 ? -23.110 7.163 16.514 1.00 62.41 101 GLY A C 1
ATOM 808 O O . GLY A 1 101 ? -23.614 6.056 16.321 1.00 62.41 101 GLY A O 1
ATOM 809 N N . ALA A 1 102 ? -23.100 7.698 17.731 1.00 55.75 102 ALA A N 1
ATOM 810 C CA . ALA A 1 102 ? -23.762 7.093 18.889 1.00 55.75 102 ALA A CA 1
ATOM 811 C C . ALA A 1 102 ? -25.307 7.093 18.785 1.00 55.75 102 ALA A C 1
ATOM 813 O O . ALA A 1 102 ? -26.010 6.734 19.736 1.00 55.75 102 ALA A O 1
ATOM 814 N N . SER A 1 103 ? -25.874 7.550 17.660 1.00 44.97 103 SER A N 1
ATOM 815 C CA . SER A 1 103 ? -27.296 7.859 17.568 1.00 44.97 103 SER A CA 1
ATOM 816 C C . SER A 1 103 ? -28.156 6.601 17.357 1.00 44.97 103 SER A C 1
ATOM 818 O O . SER A 1 103 ? -28.124 5.896 16.348 1.00 44.97 103 SER A O 1
ATOM 820 N N . LYS A 1 104 ? -28.832 6.281 18.459 1.00 54.28 104 LYS A N 1
ATOM 821 C CA . LYS A 1 104 ? -30.126 5.625 18.676 1.00 54.28 104 LYS A CA 1
ATOM 822 C C . LYS A 1 104 ? -30.807 4.873 17.509 1.00 54.28 104 LYS A C 1
ATOM 824 O O . LYS A 1 104 ? -31.168 5.416 16.479 1.00 54.28 104 LYS A O 1
ATOM 829 N N . THR A 1 105 ? -31.113 3.611 17.835 1.00 51.38 105 THR A N 1
ATOM 830 C CA . THR A 1 105 ? -32.402 2.929 17.582 1.00 51.38 105 THR A CA 1
ATOM 831 C C . THR A 1 105 ? -32.872 2.710 16.146 1.00 51.38 105 THR A C 1
ATOM 833 O O . THR A 1 105 ? -34.036 2.944 15.859 1.00 51.38 105 THR A O 1
ATOM 836 N N . GLU A 1 106 ? -32.057 2.082 15.300 1.00 52.22 106 GLU A N 1
ATOM 837 C CA . GLU A 1 106 ? -32.612 1.296 14.188 1.00 52.22 106 GLU A CA 1
ATOM 838 C C . GLU A 1 106 ? -32.022 -0.119 14.145 1.00 52.22 106 GLU A C 1
ATOM 840 O O . GLU A 1 106 ? -30.821 -0.326 14.337 1.00 52.22 106 GLU A O 1
ATOM 845 N N . GLY A 1 107 ? -32.934 -1.091 14.007 1.00 59.75 107 GLY A N 1
ATOM 846 C CA . GLY A 1 107 ? -32.748 -2.534 13.832 1.00 59.75 107 GLY A CA 1
ATOM 847 C C . GLY A 1 107 ? -31.469 -3.162 14.390 1.00 59.75 107 GLY A C 1
ATOM 848 O O . GLY A 1 107 ? -30.565 -3.469 13.617 1.00 59.75 107 GLY A O 1
ATOM 849 N N . LYS A 1 108 ? -31.426 -3.498 15.694 1.00 67.75 108 LYS A N 1
ATOM 850 C CA . LYS A 1 108 ? -30.317 -4.280 16.299 1.00 67.75 108 LYS A CA 1
ATOM 851 C C . LYS A 1 108 ? -29.926 -5.510 15.459 1.00 67.75 108 LYS A C 1
ATOM 853 O O . LYS A 1 108 ? -28.744 -5.813 15.346 1.00 67.75 108 LYS A O 1
ATOM 858 N N . LYS A 1 109 ? -30.909 -6.187 14.849 1.00 70.38 109 LYS A N 1
ATOM 859 C CA . LYS A 1 109 ? -30.700 -7.366 13.990 1.00 70.38 109 LYS A CA 1
ATOM 860 C C . LYS A 1 109 ? -30.045 -7.030 12.643 1.00 70.38 109 LYS A C 1
ATOM 862 O O . LYS A 1 109 ? -29.138 -7.741 12.231 1.00 70.38 109 LYS A O 1
ATOM 867 N N . ILE A 1 110 ? -30.463 -5.945 11.985 1.00 74.00 110 ILE A N 1
ATOM 868 C CA . ILE A 1 110 ? -29.909 -5.519 10.687 1.00 74.00 110 ILE A CA 1
ATOM 869 C C . ILE A 1 110 ? -28.469 -5.037 10.865 1.00 74.00 110 ILE A C 1
ATOM 871 O O . ILE A 1 110 ? -27.590 -5.452 10.116 1.00 74.00 110 ILE A O 1
ATOM 875 N N . LYS A 1 111 ? -28.205 -4.247 11.916 1.00 69.94 111 LYS A N 1
ATOM 876 C CA . LYS A 1 111 ? -26.839 -3.851 12.281 1.00 69.94 111 LYS A CA 1
ATOM 877 C C . LYS A 1 111 ? -25.962 -5.081 12.514 1.00 69.94 111 LYS A C 1
ATOM 879 O O . LYS A 1 111 ? -24.885 -5.165 11.952 1.00 69.94 111 LYS A O 1
ATOM 884 N N . LEU A 1 112 ? -26.440 -6.080 13.259 1.00 70.75 112 LEU A N 1
ATOM 885 C CA . LEU A 1 112 ? -25.672 -7.305 13.508 1.00 70.75 112 LEU A CA 1
ATOM 886 C C . LEU A 1 112 ? -25.361 -8.084 12.218 1.00 70.75 112 LEU A C 1
ATOM 888 O O . LEU A 1 112 ? -24.239 -8.557 12.055 1.00 70.75 112 LEU A O 1
ATOM 892 N N . LEU A 1 113 ? -26.315 -8.171 11.287 1.00 77.25 113 LEU A N 1
ATOM 893 C CA . LEU A 1 113 ? -26.119 -8.843 10.001 1.00 77.25 113 LEU A CA 1
ATOM 894 C C . LEU A 1 113 ? -25.082 -8.112 9.135 1.00 77.25 113 LEU A C 1
ATOM 896 O O . LEU A 1 113 ? -24.139 -8.743 8.662 1.00 77.25 113 LEU A O 1
ATOM 900 N N . ILE A 1 114 ? -25.198 -6.788 8.991 1.00 78.19 114 ILE A N 1
ATOM 901 C CA . ILE A 1 114 ? -24.221 -5.962 8.259 1.00 78.19 114 ILE A CA 1
ATOM 902 C C . ILE A 1 114 ? -22.832 -6.088 8.895 1.00 78.19 114 ILE A C 1
ATOM 904 O O . ILE A 1 114 ? -21.842 -6.258 8.186 1.00 78.19 114 ILE A O 1
ATOM 908 N N . ASN A 1 115 ? -22.766 -6.085 10.227 1.00 73.69 115 ASN A N 1
ATOM 909 C CA . ASN A 1 115 ? -21.520 -6.242 10.969 1.00 73.69 115 ASN A CA 1
ATOM 910 C C . ASN A 1 115 ? -20.865 -7.601 10.709 1.00 73.69 115 ASN A C 1
ATOM 912 O O . ASN A 1 115 ? -19.656 -7.674 10.498 1.00 73.69 115 ASN A O 1
ATOM 916 N N . SER A 1 116 ? -21.654 -8.677 10.696 1.00 79.94 116 SER A N 1
ATOM 917 C CA . SER A 1 116 ? -21.151 -10.019 10.408 1.00 79.94 116 SER A CA 1
ATOM 918 C C . SER A 1 116 ? -20.673 -10.144 8.962 1.00 79.94 116 SER A C 1
ATOM 920 O O . SER A 1 116 ? -19.605 -10.706 8.730 1.00 79.94 116 SER A O 1
ATOM 922 N N . LEU A 1 117 ? -21.423 -9.605 7.995 1.00 84.81 117 LEU A N 1
ATOM 923 C CA . LEU A 1 117 ? -21.032 -9.629 6.583 1.00 84.81 117 LEU A CA 1
ATOM 924 C C . LEU A 1 117 ? -19.751 -8.834 6.342 1.00 84.81 117 LEU A C 1
ATOM 926 O O . LEU A 1 117 ? -18.842 -9.326 5.681 1.00 84.81 117 LEU A O 1
ATOM 930 N N . ALA A 1 118 ? -19.652 -7.633 6.909 1.00 81.44 118 ALA A N 1
ATOM 931 C CA . ALA A 1 118 ? -18.462 -6.809 6.780 1.00 81.44 118 ALA A CA 1
ATOM 932 C C . ALA A 1 118 ? -17.243 -7.470 7.435 1.00 81.44 118 ALA A C 1
ATOM 934 O O . ALA A 1 118 ? -16.162 -7.457 6.853 1.00 81.44 118 ALA A O 1
ATOM 935 N N . LEU A 1 119 ? -17.411 -8.110 8.596 1.00 83.31 119 LEU A N 1
ATOM 936 C CA . LEU A 1 119 ? -16.327 -8.852 9.232 1.00 83.31 119 LEU A CA 1
ATOM 937 C C . LEU A 1 119 ? -15.841 -9.999 8.338 1.00 83.31 119 LEU A C 1
ATOM 939 O O . LEU A 1 119 ? -14.640 -10.092 8.116 1.00 83.31 119 LEU A O 1
ATOM 943 N N . VAL A 1 120 ? -16.748 -10.814 7.785 1.00 88.75 120 VAL A N 1
ATOM 944 C CA . VAL A 1 120 ? -16.403 -11.914 6.860 1.00 88.75 120 VAL A CA 1
ATOM 945 C C . VAL A 1 120 ? -15.724 -11.391 5.591 1.00 88.75 120 VAL A C 1
ATOM 947 O O . VAL A 1 120 ? -14.752 -11.981 5.115 1.00 88.75 120 VAL A O 1
ATOM 950 N N . LEU A 1 121 ? -16.202 -10.266 5.056 1.00 88.50 121 LEU A N 1
ATOM 951 C CA . LEU A 1 121 ? -15.614 -9.634 3.881 1.00 88.50 121 LEU A CA 1
ATOM 952 C C . LEU A 1 121 ? -14.149 -9.250 4.140 1.00 88.50 121 LEU A C 1
ATOM 954 O O . LEU A 1 121 ? -13.279 -9.566 3.335 1.00 88.50 121 LEU A O 1
ATOM 958 N N . TRP A 1 122 ? -13.871 -8.622 5.283 1.00 87.56 122 TRP A N 1
ATOM 959 C CA . TRP A 1 122 ? -12.533 -8.157 5.654 1.00 87.56 122 TRP A CA 1
ATOM 960 C C . TRP A 1 122 ? -11.581 -9.279 6.072 1.00 87.56 122 TRP A C 1
ATOM 962 O O . TRP A 1 122 ? -10.395 -9.208 5.765 1.00 87.56 122 TRP A O 1
ATOM 972 N N . THR A 1 123 ? -12.074 -10.307 6.767 1.00 87.94 123 THR A N 1
ATOM 973 C CA . THR A 1 123 ? -11.221 -11.380 7.300 1.00 87.94 123 THR A CA 1
ATOM 974 C C . THR A 1 123 ? -10.932 -12.479 6.288 1.00 87.94 123 THR A C 1
ATOM 976 O O . THR A 1 123 ? -9.875 -13.098 6.363 1.00 87.94 123 THR A O 1
ATOM 979 N N . VAL A 1 124 ? -11.867 -12.754 5.375 1.00 90.38 124 VAL A N 1
ATOM 980 C CA . VAL A 1 124 ? -11.794 -13.914 4.476 1.00 90.38 124 VAL A CA 1
ATOM 981 C C . VAL A 1 124 ? -11.811 -13.480 3.018 1.00 90.38 124 VAL A C 1
ATOM 983 O O . VAL A 1 124 ? -10.881 -13.792 2.280 1.00 90.38 124 VAL A O 1
ATOM 986 N N . VAL A 1 125 ? -12.841 -12.747 2.590 1.00 94.12 125 VAL A N 1
ATOM 987 C CA . VAL A 1 125 ? -13.073 -12.501 1.156 1.00 94.12 125 VAL A CA 1
ATOM 988 C C . VAL A 1 125 ? -11.976 -11.634 0.545 1.00 94.12 125 VAL A C 1
ATOM 990 O O . VAL A 1 125 ? -11.419 -12.009 -0.484 1.00 94.12 125 VAL A O 1
ATOM 993 N N . ILE A 1 126 ? -11.643 -10.502 1.172 1.00 93.12 126 ILE A N 1
ATOM 994 C CA . ILE A 1 126 ? -10.639 -9.571 0.643 1.00 93.12 126 ILE A CA 1
ATOM 995 C C . ILE A 1 126 ? -9.245 -10.219 0.618 1.00 93.12 126 ILE A C 1
ATOM 997 O O . ILE A 1 126 ? -8.649 -10.229 -0.458 1.00 93.12 126 ILE A O 1
ATOM 1001 N N . PRO A 1 127 ? -8.718 -10.821 1.708 1.00 93.56 127 PRO A N 1
ATOM 1002 C CA . PRO A 1 127 ? -7.412 -11.481 1.659 1.00 93.56 127 PRO A CA 1
ATOM 1003 C C . PRO A 1 127 ? -7.323 -12.559 0.574 1.00 93.56 127 PRO A C 1
ATOM 1005 O O . PRO A 1 127 ? -6.356 -12.586 -0.184 1.00 93.56 127 PRO A O 1
ATOM 1008 N N . ILE A 1 128 ? -8.351 -13.406 0.446 1.00 95.62 128 ILE A N 1
ATOM 1009 C CA . ILE A 1 128 ? -8.393 -14.450 -0.586 1.00 95.62 128 ILE A CA 1
ATOM 1010 C C . ILE A 1 128 ? -8.403 -13.828 -1.987 1.00 95.62 128 ILE A C 1
ATOM 1012 O O . ILE A 1 128 ? -7.622 -14.241 -2.842 1.00 95.62 128 ILE A O 1
ATOM 1016 N N . ALA A 1 129 ? -9.241 -12.815 -2.224 1.00 95.62 129 ALA A N 1
ATOM 1017 C CA . ALA A 1 129 ? -9.313 -12.127 -3.510 1.00 95.62 129 ALA A CA 1
ATOM 1018 C C . ALA A 1 129 ? -7.970 -11.490 -3.902 1.00 95.62 129 ALA A C 1
ATOM 1020 O O . ALA A 1 129 ? -7.565 -11.584 -5.059 1.00 95.62 129 ALA A O 1
ATOM 1021 N N . VAL A 1 130 ? -7.252 -10.894 -2.946 1.00 94.94 130 VAL A N 1
ATOM 1022 C CA . VAL A 1 130 ? -5.938 -10.287 -3.202 1.00 94.94 130 VAL A CA 1
ATOM 1023 C C . VAL A 1 130 ? -4.875 -11.351 -3.489 1.00 94.94 130 VAL A C 1
ATOM 1025 O O . VAL A 1 130 ? -4.084 -11.179 -4.414 1.00 94.94 130 VAL A O 1
ATOM 1028 N N . VAL A 1 131 ? -4.881 -12.487 -2.782 1.00 95.25 131 VAL A N 1
ATOM 1029 C CA . VAL A 1 131 ? -3.992 -13.620 -3.106 1.00 95.25 131 VAL A CA 1
ATOM 1030 C C . VAL A 1 131 ? -4.257 -14.125 -4.527 1.00 95.25 131 VAL A C 1
ATOM 1032 O O . VAL A 1 131 ? -3.313 -14.299 -5.299 1.00 95.25 131 VAL A O 1
ATOM 1035 N N . PHE A 1 132 ? -5.525 -14.296 -4.912 1.00 95.69 132 PHE A N 1
ATOM 1036 C CA . PHE A 1 132 ? -5.876 -14.666 -6.284 1.00 95.69 132 PHE A CA 1
ATOM 1037 C C . PHE A 1 132 ? -5.435 -13.614 -7.304 1.00 95.69 132 PHE A C 1
ATOM 1039 O O . PHE A 1 132 ? -4.954 -13.992 -8.368 1.00 95.69 132 PHE A O 1
ATOM 1046 N N . ALA A 1 133 ? -5.543 -12.321 -6.992 1.00 93.50 133 ALA A N 1
ATOM 1047 C CA . ALA A 1 133 ? -5.068 -11.253 -7.869 1.00 93.50 133 ALA A CA 1
ATOM 1048 C C . ALA A 1 133 ? -3.549 -11.334 -8.098 1.00 93.50 133 ALA A C 1
ATOM 1050 O O . ALA A 1 133 ? -3.104 -11.258 -9.242 1.00 93.50 133 ALA A O 1
ATOM 1051 N N . ILE A 1 134 ? -2.757 -11.570 -7.045 1.00 94.56 134 ILE A N 1
ATOM 1052 C CA . ILE A 1 134 ? -1.299 -11.756 -7.154 1.00 94.56 134 ILE A CA 1
ATOM 1053 C C . ILE A 1 134 ? -0.977 -12.958 -8.045 1.00 94.56 134 ILE A C 1
ATOM 1055 O O . ILE A 1 134 ? -0.198 -12.839 -8.992 1.00 94.56 134 ILE A O 1
ATOM 1059 N N . VAL A 1 135 ? -1.603 -14.107 -7.771 1.00 95.00 135 VAL A N 1
ATOM 1060 C CA . VAL A 1 135 ? -1.393 -15.333 -8.554 1.00 95.00 135 VAL A CA 1
ATOM 1061 C C . VAL A 1 135 ? -1.796 -15.121 -10.012 1.00 95.00 135 VAL A C 1
ATOM 1063 O O . VAL A 1 135 ? -1.065 -15.535 -10.907 1.00 95.00 135 VAL A O 1
ATOM 1066 N N . ALA A 1 136 ? -2.918 -14.446 -10.269 1.00 92.50 136 ALA A N 1
ATOM 1067 C CA . ALA A 1 136 ? -3.394 -14.167 -11.617 1.00 92.50 136 ALA A CA 1
ATOM 1068 C C . ALA A 1 136 ? -2.417 -13.284 -12.402 1.00 92.50 136 ALA A C 1
ATOM 1070 O O . ALA A 1 136 ? -2.117 -13.605 -13.549 1.00 92.50 136 ALA A O 1
ATOM 1071 N N . VAL A 1 137 ? -1.880 -12.218 -11.798 1.00 91.88 137 VAL A N 1
ATOM 1072 C CA . VAL A 1 137 ? -0.906 -11.330 -12.458 1.00 91.88 137 VAL A CA 1
ATOM 1073 C C . VAL A 1 137 ? 0.362 -12.099 -12.845 1.00 91.88 137 VAL A C 1
ATOM 1075 O O . VAL A 1 137 ? 0.812 -12.001 -13.986 1.00 91.88 137 VAL A O 1
ATOM 1078 N N . VAL A 1 138 ? 0.898 -12.920 -11.937 1.00 91.88 138 VAL A N 1
ATOM 1079 C CA . VAL A 1 138 ? 2.090 -13.745 -12.208 1.00 91.88 138 VAL A CA 1
ATOM 1080 C C . VAL A 1 138 ? 1.800 -14.813 -13.266 1.00 91.88 138 VAL A C 1
ATOM 1082 O O . VAL A 1 138 ? 2.588 -15.016 -14.187 1.00 91.88 138 VAL A O 1
ATOM 1085 N N . TYR A 1 139 ? 0.650 -15.483 -13.169 1.00 93.38 139 TYR A N 1
ATOM 1086 C CA . TYR A 1 139 ? 0.259 -16.531 -14.107 1.00 93.38 139 TYR A CA 1
ATOM 1087 C C . TYR A 1 139 ? 0.045 -15.994 -15.526 1.00 93.38 139 TYR A C 1
ATOM 1089 O O . TYR A 1 139 ? 0.464 -16.630 -16.491 1.00 93.38 139 TYR A O 1
ATOM 1097 N N . VAL A 1 140 ? -0.593 -14.828 -15.667 1.00 91.62 140 VAL A N 1
ATOM 1098 C CA . VAL A 1 140 ? -0.833 -14.189 -16.968 1.00 91.62 140 VAL A CA 1
ATOM 1099 C C . VAL A 1 140 ? 0.482 -13.788 -17.633 1.00 91.62 140 VAL A C 1
ATOM 1101 O O . VAL A 1 140 ? 0.641 -14.047 -18.826 1.00 91.62 140 VAL A O 1
ATOM 1104 N N . ASP A 1 141 ? 1.429 -13.216 -16.883 1.00 89.81 141 ASP A N 1
ATOM 1105 C CA . ASP A 1 141 ? 2.757 -12.875 -17.408 1.00 89.81 141 ASP A CA 1
ATOM 1106 C C . ASP A 1 141 ? 3.512 -14.121 -17.888 1.00 89.81 141 ASP A C 1
ATOM 1108 O O . ASP A 1 141 ? 3.996 -14.155 -19.020 1.00 89.81 141 ASP A O 1
ATOM 1112 N N . PHE A 1 142 ? 3.521 -15.180 -17.068 1.00 90.50 142 PHE A N 1
ATOM 1113 C CA . PHE A 1 142 ? 4.179 -16.444 -17.397 1.00 90.50 142 PHE A CA 1
ATOM 1114 C C . PHE A 1 142 ? 3.561 -17.123 -18.625 1.00 90.50 142 PHE A C 1
ATOM 1116 O O . PHE A 1 142 ? 4.274 -17.518 -19.547 1.00 90.50 142 PHE A O 1
ATOM 1123 N N . LYS A 1 143 ? 2.227 -17.242 -18.667 1.00 92.94 143 LYS A N 1
ATOM 1124 C CA . LYS A 1 143 ? 1.506 -17.923 -19.752 1.00 92.94 143 LYS A CA 1
ATOM 1125 C C . LYS A 1 143 ? 1.680 -17.217 -21.094 1.00 92.94 143 LYS A C 1
ATOM 1127 O O . LYS A 1 143 ? 1.832 -17.883 -22.113 1.00 92.94 143 LYS A O 1
ATOM 1132 N N . ASN A 1 144 ? 1.630 -15.889 -21.090 1.00 90.81 144 ASN A N 1
ATOM 1133 C CA . ASN A 1 144 ? 1.717 -15.087 -22.307 1.00 90.81 144 ASN A CA 1
ATOM 1134 C C . ASN A 1 144 ? 3.160 -14.692 -22.661 1.00 90.81 144 ASN A C 1
ATOM 1136 O O . ASN A 1 144 ? 3.354 -14.004 -23.658 1.00 90.81 144 ASN A O 1
ATOM 1140 N N . GLN A 1 145 ? 4.151 -15.109 -21.860 1.00 86.62 145 GLN A N 1
ATOM 1141 C CA . GLN A 1 145 ? 5.572 -14.788 -22.038 1.00 86.62 145 GLN A CA 1
ATOM 1142 C C . GLN A 1 145 ? 5.826 -13.283 -22.235 1.00 86.62 145 GLN A C 1
ATOM 1144 O O . GLN A 1 145 ? 6.658 -12.881 -23.046 1.00 86.62 145 GLN A O 1
ATOM 1149 N N . LEU A 1 146 ? 5.092 -12.439 -21.500 1.00 85.06 146 LEU A N 1
ATOM 1150 C CA . LEU A 1 146 ? 5.160 -10.980 -21.664 1.00 85.06 146 LEU A CA 1
ATOM 1151 C C . LEU A 1 146 ? 6.483 -10.407 -21.139 1.00 85.06 146 LEU A C 1
ATOM 1153 O O . LEU A 1 146 ? 6.914 -9.345 -21.586 1.00 85.06 146 LEU A O 1
ATOM 1157 N N . GLY A 1 147 ? 7.138 -11.118 -20.216 1.00 83.75 147 GLY A N 1
ATOM 1158 C CA . GLY A 1 147 ? 8.435 -10.727 -19.672 1.00 83.75 147 GLY A CA 1
ATOM 1159 C C . GLY A 1 147 ? 8.367 -9.462 -18.818 1.00 83.75 147 GLY A C 1
ATOM 1160 O O . GLY A 1 147 ? 9.370 -8.761 -18.689 1.00 83.75 147 GLY A O 1
ATOM 1161 N N . PHE A 1 148 ? 7.205 -9.140 -18.239 1.00 86.94 148 PHE A N 1
ATOM 1162 C CA . PHE A 1 148 ? 7.068 -7.981 -17.363 1.00 86.94 148 PHE A CA 1
ATOM 1163 C C . PHE A 1 148 ? 7.709 -8.215 -15.992 1.00 86.94 148 PHE A C 1
ATOM 1165 O O . PHE A 1 148 ? 8.125 -7.247 -15.363 1.00 86.94 148 PHE A O 1
ATOM 1172 N N . PHE A 1 149 ? 7.859 -9.456 -15.526 1.00 86.12 149 PHE A N 1
ATOM 1173 C CA . PHE A 1 149 ? 8.611 -9.770 -14.302 1.00 86.12 149 PHE A CA 1
ATOM 1174 C C . PHE A 1 149 ? 10.108 -9.998 -14.564 1.00 86.12 149 PHE A C 1
ATOM 1176 O O . PHE A 1 149 ? 10.678 -11.025 -14.191 1.00 86.12 149 PHE A O 1
ATOM 1183 N N . ASP A 1 150 ? 10.764 -9.031 -15.205 1.00 89.19 150 ASP A N 1
ATOM 1184 C CA . ASP A 1 150 ? 12.211 -9.060 -15.408 1.00 89.19 150 ASP A CA 1
ATOM 1185 C C . ASP A 1 150 ? 12.999 -8.627 -14.156 1.00 89.19 150 ASP A C 1
ATOM 1187 O O . ASP A 1 150 ? 12.444 -8.133 -13.171 1.00 89.19 150 ASP A O 1
ATOM 1191 N N . VAL A 1 151 ? 14.323 -8.816 -14.182 1.00 90.38 151 VAL A N 1
ATOM 1192 C CA . VAL A 1 151 ? 15.206 -8.523 -13.036 1.00 90.38 151 VAL A CA 1
ATOM 1193 C C . VAL A 1 151 ? 15.074 -7.068 -12.571 1.00 90.38 151 VAL A C 1
ATOM 1195 O O . VAL A 1 151 ? 15.044 -6.807 -11.371 1.00 90.38 151 VAL A O 1
ATOM 1198 N N . TYR A 1 152 ? 14.938 -6.117 -13.499 1.00 88.50 152 TYR A N 1
ATOM 1199 C CA . TYR A 1 152 ? 14.777 -4.701 -13.164 1.00 88.50 152 TYR A CA 1
ATOM 1200 C C . TYR A 1 152 ? 13.470 -4.430 -12.415 1.00 88.50 152 TYR A C 1
ATOM 1202 O O . TYR A 1 152 ? 13.479 -3.731 -11.400 1.00 88.50 152 TYR A O 1
ATOM 1210 N N . ASN A 1 153 ? 12.356 -5.001 -12.875 1.00 91.12 153 ASN A N 1
ATOM 1211 C CA . ASN A 1 153 ? 11.070 -4.834 -12.212 1.00 91.12 153 ASN A CA 1
ATOM 1212 C C . ASN A 1 153 ? 11.046 -5.535 -10.847 1.00 91.12 153 ASN A C 1
ATOM 1214 O O . ASN A 1 153 ? 10.495 -4.976 -9.902 1.00 91.12 153 ASN A O 1
ATOM 1218 N N . TRP A 1 154 ? 11.722 -6.677 -10.685 1.00 92.12 154 TRP A N 1
ATOM 1219 C CA . TRP A 1 154 ? 11.915 -7.306 -9.372 1.00 92.12 154 TRP A CA 1
ATOM 1220 C C . TRP A 1 154 ? 12.723 -6.445 -8.401 1.00 92.12 154 TRP A C 1
ATOM 1222 O O . TRP A 1 154 ? 12.339 -6.323 -7.237 1.00 92.12 154 TRP A O 1
ATOM 1232 N N . ILE A 1 155 ? 13.803 -5.810 -8.867 1.00 93.31 155 ILE A N 1
ATOM 1233 C CA . ILE A 1 155 ? 14.585 -4.866 -8.053 1.00 93.31 155 ILE A CA 1
ATOM 1234 C C . ILE A 1 155 ? 13.701 -3.695 -7.614 1.00 93.31 155 ILE A C 1
ATOM 1236 O O . ILE A 1 155 ? 13.737 -3.305 -6.448 1.00 93.31 155 ILE A O 1
ATOM 1240 N N . LEU A 1 156 ? 12.870 -3.160 -8.512 1.00 91.38 156 LEU A N 1
ATOM 1241 C CA . LEU A 1 156 ? 11.961 -2.066 -8.180 1.00 91.38 156 LEU A CA 1
ATOM 1242 C C . LEU A 1 156 ? 10.878 -2.494 -7.179 1.00 91.38 156 LEU A C 1
ATOM 1244 O O . LEU A 1 156 ? 10.622 -1.771 -6.219 1.00 91.38 156 LEU A O 1
ATOM 1248 N N . ILE A 1 157 ? 10.280 -3.676 -7.361 1.00 94.00 157 ILE A N 1
ATOM 1249 C CA . ILE A 1 157 ? 9.332 -4.269 -6.404 1.00 94.00 157 ILE A CA 1
ATOM 1250 C C . ILE A 1 157 ? 9.989 -4.383 -5.025 1.00 94.00 157 ILE A C 1
ATOM 1252 O O . ILE A 1 157 ? 9.408 -3.953 -4.029 1.00 94.00 157 ILE A O 1
ATOM 1256 N N . ALA A 1 158 ? 11.214 -4.912 -4.963 1.00 93.88 158 ALA A N 1
ATOM 1257 C CA . ALA A 1 158 ? 11.960 -5.039 -3.719 1.00 93.88 158 ALA A CA 1
ATOM 1258 C C . ALA A 1 158 ? 12.245 -3.670 -3.090 1.00 93.88 158 ALA A C 1
ATOM 1260 O O . ALA A 1 158 ? 12.036 -3.508 -1.893 1.00 93.88 158 ALA A O 1
ATOM 1261 N N . ALA A 1 159 ? 12.649 -2.669 -3.877 1.00 93.38 159 ALA A N 1
ATOM 1262 C CA . ALA A 1 159 ? 12.904 -1.319 -3.385 1.00 93.38 159 ALA A CA 1
ATOM 1263 C C . ALA A 1 159 ? 11.639 -0.658 -2.816 1.00 93.38 159 ALA A C 1
ATOM 1265 O O . ALA A 1 159 ? 11.710 -0.078 -1.736 1.00 93.38 159 ALA A O 1
ATOM 1266 N N . ILE A 1 160 ? 10.484 -0.807 -3.478 1.00 93.38 160 ILE A N 1
ATOM 1267 C CA . ILE A 1 160 ? 9.191 -0.273 -3.012 1.00 93.38 160 ILE A CA 1
ATOM 1268 C C . ILE A 1 160 ? 8.731 -0.972 -1.731 1.00 93.38 160 ILE A C 1
ATOM 1270 O O . ILE A 1 160 ? 8.204 -0.320 -0.834 1.00 93.38 160 ILE A O 1
ATOM 1274 N N . LEU A 1 161 ? 8.922 -2.290 -1.634 1.00 93.38 161 LEU A N 1
ATOM 1275 C CA . LEU A 1 161 ? 8.488 -3.063 -0.471 1.00 93.38 161 LEU A CA 1
ATOM 1276 C C . LEU A 1 161 ? 9.468 -2.987 0.699 1.00 93.38 161 LEU A C 1
ATOM 1278 O O . LEU A 1 161 ? 9.032 -3.141 1.834 1.00 93.38 161 LEU A O 1
ATOM 1282 N N . SER A 1 162 ? 10.755 -2.719 0.453 1.00 91.62 162 SER A N 1
ATOM 1283 C CA . SER A 1 162 ? 11.823 -2.717 1.462 1.00 91.62 162 SER A CA 1
ATOM 1284 C C . SER A 1 162 ? 11.628 -1.782 2.662 1.00 91.62 162 SER A C 1
ATOM 1286 O O . SER A 1 162 ? 12.068 -2.173 3.745 1.00 91.62 162 SER A O 1
ATOM 1288 N N . PRO A 1 163 ? 10.951 -0.615 2.576 1.00 89.25 163 PRO A N 1
ATOM 1289 C CA . PRO A 1 163 ? 10.699 0.209 3.750 1.00 89.25 163 PRO A CA 1
ATOM 1290 C C . PRO A 1 163 ? 9.927 -0.547 4.831 1.00 89.25 163 PRO A C 1
ATOM 1292 O O . PRO A 1 163 ? 10.191 -0.334 6.007 1.00 89.25 163 PRO A O 1
ATOM 1295 N N . VAL A 1 164 ? 9.034 -1.478 4.467 1.00 85.56 164 VAL A N 1
ATOM 1296 C CA . VAL A 1 164 ? 8.273 -2.272 5.444 1.00 85.56 164 VAL A CA 1
ATOM 1297 C C . VAL A 1 164 ? 9.191 -3.170 6.289 1.00 85.56 164 VAL A C 1
ATOM 1299 O O . VAL A 1 164 ? 9.235 -2.971 7.503 1.00 85.56 164 VAL A O 1
ATOM 1302 N N . PRO A 1 165 ? 9.974 -4.115 5.723 1.00 80.75 165 PRO A N 1
ATOM 1303 C CA . PRO A 1 165 ? 10.893 -4.928 6.505 1.00 80.75 165 PRO A CA 1
ATOM 1304 C C . PRO A 1 165 ? 12.024 -4.105 7.124 1.00 80.75 165 PRO A C 1
ATOM 1306 O O . PRO A 1 165 ? 12.418 -4.426 8.238 1.00 80.75 165 PRO A O 1
ATOM 1309 N N . ILE A 1 166 ? 12.523 -3.038 6.482 1.00 83.94 166 ILE A N 1
ATOM 1310 C CA . ILE A 1 166 ? 13.546 -2.163 7.082 1.00 83.94 166 ILE A CA 1
ATOM 1311 C C . ILE A 1 166 ? 12.996 -1.501 8.344 1.00 83.94 166 ILE A C 1
ATOM 1313 O O . ILE A 1 166 ? 13.653 -1.547 9.379 1.00 83.94 166 ILE A O 1
ATOM 1317 N N . MET A 1 167 ? 11.781 -0.948 8.299 1.00 78.4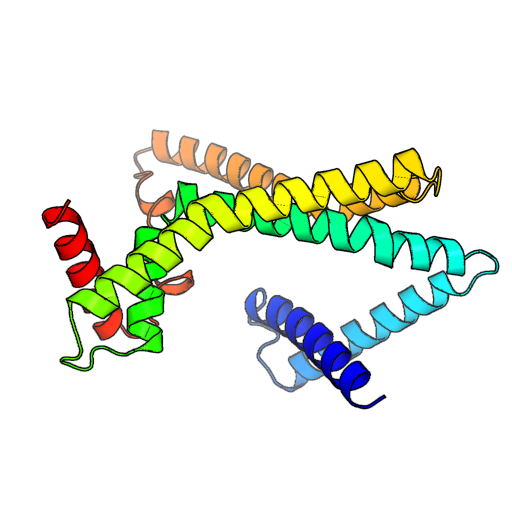4 167 MET A N 1
ATOM 1318 C CA . MET A 1 167 ? 11.141 -0.366 9.477 1.00 78.44 167 MET A CA 1
ATOM 1319 C C . MET A 1 167 ? 10.814 -1.431 10.519 1.00 78.44 167 MET A C 1
ATOM 1321 O O . MET A 1 167 ? 11.015 -1.182 11.702 1.00 78.44 167 MET A O 1
ATOM 1325 N N . CYS A 1 168 ? 10.390 -2.634 10.121 1.00 72.12 168 CYS A N 1
ATOM 1326 C CA . CYS A 1 168 ? 10.213 -3.74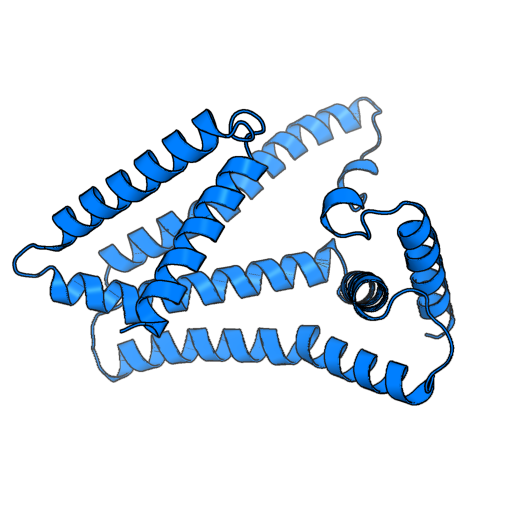5 11.054 1.00 72.12 168 CYS A CA 1
ATOM 1327 C C . CYS A 1 168 ? 11.531 -4.153 11.718 1.00 72.12 168 CYS A C 1
ATOM 1329 O O . CYS A 1 168 ? 11.532 -4.397 12.914 1.00 72.12 168 CYS A O 1
ATOM 1331 N N . ILE A 1 169 ? 12.650 -4.212 10.991 1.00 75.81 169 ILE A N 1
ATOM 1332 C CA . ILE A 1 169 ? 13.973 -4.535 11.545 1.00 75.81 169 ILE A CA 1
ATOM 1333 C C . ILE A 1 169 ? 14.468 -3.399 12.433 1.00 75.81 169 ILE A C 1
ATOM 1335 O O . ILE A 1 169 ? 14.951 -3.669 13.523 1.00 75.81 169 ILE A O 1
ATOM 1339 N N . TYR A 1 170 ? 14.315 -2.144 12.015 1.00 76.25 170 TYR A N 1
ATOM 1340 C CA . TYR A 1 170 ? 14.658 -0.977 12.822 1.00 76.25 170 TYR A CA 1
AT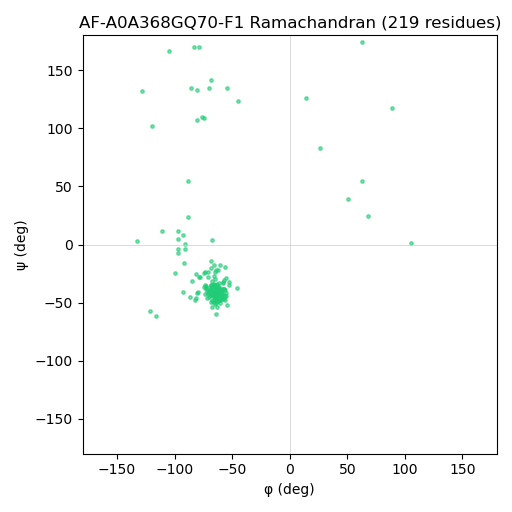OM 1341 C C . TYR A 1 170 ? 13.855 -0.958 14.123 1.00 76.25 170 TYR A C 1
ATOM 1343 O O . TYR A 1 170 ? 14.431 -0.819 15.198 1.00 76.25 170 TYR A O 1
ATOM 1351 N N . LEU A 1 171 ? 12.542 -1.185 14.043 1.00 66.75 171 LEU A N 1
ATOM 1352 C CA . LEU A 1 171 ? 11.674 -1.319 15.206 1.00 66.75 171 LEU A CA 1
ATOM 1353 C C . LEU A 1 171 ? 12.013 -2.559 16.024 1.00 66.75 171 LEU A C 1
ATOM 1355 O O . LEU A 1 171 ? 11.969 -2.457 17.235 1.00 66.75 171 LEU A O 1
ATOM 1359 N N . ASN A 1 172 ? 12.379 -3.689 15.413 1.00 62.31 172 ASN A N 1
ATOM 1360 C CA . ASN A 1 172 ? 12.806 -4.913 16.101 1.00 62.31 172 ASN A CA 1
ATOM 1361 C C . ASN A 1 172 ? 14.160 -4.734 16.801 1.00 62.31 172 ASN A C 1
ATOM 1363 O O . ASN A 1 172 ? 14.381 -5.274 17.878 1.00 62.31 172 ASN A O 1
ATOM 1367 N N . HIS A 1 173 ? 15.061 -3.948 16.221 1.00 63.38 173 HIS A N 1
ATOM 1368 C CA . HIS A 1 173 ? 16.345 -3.583 16.802 1.00 63.38 173 HIS A CA 1
ATOM 1369 C C . HIS A 1 173 ? 16.155 -2.568 17.936 1.00 63.38 173 HIS A C 1
ATOM 1371 O O . HIS A 1 173 ? 16.711 -2.738 19.019 1.00 63.38 173 HIS A O 1
ATOM 1377 N N . ALA A 1 174 ? 15.288 -1.570 17.745 1.00 58.66 174 ALA A N 1
ATOM 1378 C CA . ALA A 1 174 ? 14.817 -0.694 18.814 1.00 58.66 174 ALA A CA 1
ATOM 1379 C C . ALA A 1 174 ? 14.076 -1.493 19.902 1.00 58.66 174 ALA A C 1
ATOM 1381 O O . ALA A 1 174 ? 14.263 -1.236 21.083 1.00 58.66 174 ALA A O 1
ATOM 1382 N N . LEU A 1 175 ? 13.312 -2.521 19.532 1.00 53.28 175 LEU A N 1
ATOM 1383 C CA . LEU A 1 175 ? 12.672 -3.487 20.428 1.00 53.28 175 LEU A CA 1
ATOM 1384 C C . LEU A 1 175 ? 13.717 -4.307 21.167 1.00 53.28 175 LEU A C 1
ATOM 1386 O O . LEU A 1 175 ? 13.525 -4.535 22.345 1.00 53.28 175 LEU A O 1
ATOM 1390 N N . SER A 1 176 ? 14.823 -4.711 20.541 1.00 56.19 176 SER A N 1
ATOM 1391 C CA . SER A 1 176 ? 15.930 -5.388 21.224 1.00 56.19 176 SER A CA 1
ATOM 1392 C C . SER A 1 176 ? 16.587 -4.458 22.248 1.00 56.19 176 SER A C 1
ATOM 1394 O O . SER A 1 176 ? 16.893 -4.883 23.361 1.00 56.19 176 SER A O 1
ATOM 1396 N N . GLN A 1 177 ? 16.742 -3.172 21.921 1.00 56.94 177 GLN A N 1
ATOM 1397 C CA . GLN A 1 177 ? 17.225 -2.151 22.857 1.00 56.94 177 GLN A CA 1
ATOM 1398 C C . GLN A 1 177 ? 16.213 -1.861 23.979 1.00 56.94 177 GLN A C 1
ATOM 1400 O O . GLN A 1 177 ? 16.597 -1.685 25.133 1.00 56.94 177 GLN A O 1
ATOM 1405 N N . MET A 1 178 ? 14.913 -1.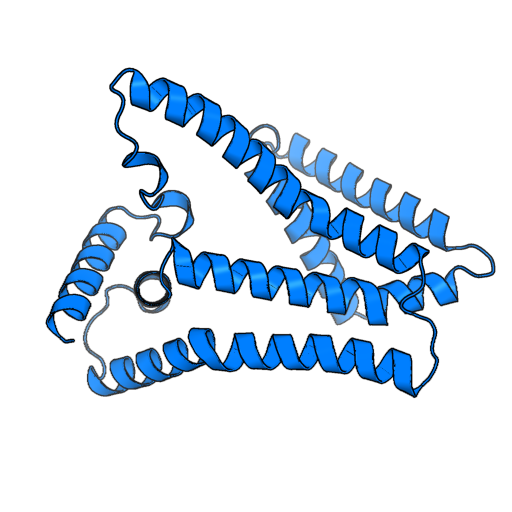876 23.691 1.00 55.81 178 MET A N 1
ATOM 1406 C CA . MET A 1 178 ? 13.859 -1.703 24.694 1.00 55.81 178 MET A CA 1
ATOM 1407 C C . MET A 1 178 ? 13.607 -2.971 25.515 1.00 55.81 178 MET A C 1
ATOM 1409 O O . MET A 1 178 ? 13.225 -2.877 26.674 1.00 55.81 178 MET A O 1
ATOM 1413 N N . TYR A 1 179 ? 13.865 -4.159 24.970 1.00 55.44 179 TYR A N 1
ATOM 1414 C CA . TYR A 1 179 ? 13.850 -5.433 25.688 1.00 55.44 179 TYR A CA 1
ATOM 1415 C C . TYR A 1 179 ? 15.019 -5.490 26.675 1.00 55.44 179 TYR A C 1
ATOM 1417 O O . TYR A 1 179 ? 14.861 -5.930 27.812 1.00 55.44 179 TYR A O 1
ATOM 1425 N N . TYR A 1 180 ? 16.167 -4.928 26.292 1.00 52.06 180 TYR A N 1
ATOM 1426 C CA . TYR A 1 180 ? 17.265 -4.659 27.213 1.00 52.06 180 TYR A CA 1
ATOM 1427 C C . TYR A 1 180 ? 16.845 -3.671 28.320 1.00 52.06 180 TYR A C 1
ATOM 1429 O O . TYR A 1 180 ? 17.061 -3.951 29.497 1.00 52.06 180 TYR A O 1
ATOM 1437 N N . GLN A 1 181 ? 16.123 -2.590 28.001 1.00 53.75 181 GLN A N 1
ATOM 1438 C CA . GLN A 1 181 ? 15.515 -1.707 29.017 1.00 53.75 181 GLN A CA 1
ATOM 1439 C C . GLN A 1 181 ? 14.411 -2.394 29.853 1.00 53.75 181 GLN A C 1
ATOM 1441 O O . GLN A 1 181 ? 14.210 -2.042 31.015 1.00 53.75 181 GLN A O 1
ATOM 1446 N N . HIS A 1 182 ? 13.718 -3.405 29.317 1.00 53.28 182 HIS A N 1
ATOM 1447 C CA . HIS A 1 182 ? 12.759 -4.225 30.063 1.00 53.28 182 HIS A CA 1
ATOM 1448 C C . HIS A 1 182 ? 13.455 -5.128 31.079 1.00 53.28 182 HIS A C 1
ATOM 1450 O O . HIS A 1 182 ? 12.982 -5.237 32.210 1.00 53.28 182 HIS A O 1
ATOM 1456 N N . SER A 1 183 ? 14.611 -5.703 30.725 1.00 55.97 183 SER A N 1
ATOM 1457 C CA . SER A 1 183 ? 15.451 -6.430 31.686 1.00 55.97 183 SER A CA 1
ATOM 1458 C C . SER A 1 183 ? 15.936 -5.543 32.844 1.00 55.97 183 SER A C 1
ATOM 1460 O O . SER A 1 183 ? 16.269 -6.059 33.906 1.00 55.97 183 SER A O 1
ATOM 1462 N N . GLN A 1 184 ? 15.878 -4.213 32.679 1.00 55.19 184 GLN A N 1
ATOM 1463 C CA . GLN A 1 184 ? 16.137 -3.212 33.720 1.00 55.19 184 GLN A CA 1
ATOM 1464 C C . GLN A 1 184 ? 14.879 -2.744 34.488 1.00 55.19 184 GLN A C 1
ATOM 1466 O O . GLN A 1 184 ? 14.967 -1.821 35.291 1.00 55.19 184 GLN A O 1
ATOM 1471 N N . GLY A 1 185 ? 13.713 -3.375 34.288 1.00 51.19 185 GLY A N 1
ATOM 1472 C CA . GLY A 1 185 ? 12.516 -3.175 35.122 1.00 51.19 185 GLY A CA 1
ATOM 1473 C C . GLY A 1 185 ? 11.380 -2.342 34.514 1.00 51.19 185 GLY A C 1
ATOM 1474 O O . GLY A 1 185 ? 10.346 -2.170 35.159 1.00 51.19 185 GLY A O 1
ATOM 1475 N N . ASN A 1 186 ? 11.496 -1.865 33.270 1.00 55.84 186 ASN A N 1
ATOM 1476 C CA . ASN A 1 186 ? 10.419 -1.110 32.608 1.00 55.84 186 ASN A CA 1
ATOM 1477 C C . ASN A 1 186 ? 9.398 -2.025 31.923 1.00 55.84 186 ASN A C 1
ATOM 1479 O O . ASN A 1 186 ? 9.776 -2.950 31.223 1.00 55.84 186 ASN A O 1
ATOM 1483 N N . SER A 1 187 ? 8.092 -1.787 32.072 1.00 52.97 187 SER A N 1
ATOM 1484 C CA . SER A 1 187 ? 7.061 -2.699 31.542 1.00 52.97 187 SER A CA 1
ATOM 1485 C C . SER A 1 187 ? 6.962 -2.693 30.004 1.00 52.97 187 SER A C 1
ATOM 1487 O O . SER A 1 187 ? 6.824 -1.623 29.420 1.00 52.97 187 SER A O 1
ATOM 1489 N N . ILE A 1 188 ? 6.883 -3.872 29.362 1.00 55.72 188 ILE A N 1
ATOM 1490 C CA . ILE A 1 188 ? 6.633 -4.038 27.905 1.00 55.72 188 ILE A CA 1
ATOM 1491 C C . ILE A 1 188 ? 5.213 -3.624 27.476 1.00 55.72 188 ILE A C 1
ATOM 1493 O O . ILE A 1 188 ? 4.954 -3.342 26.309 1.00 55.72 188 ILE A O 1
ATOM 1497 N N . ARG A 1 189 ? 4.257 -3.571 28.411 1.00 52.62 189 ARG A N 1
ATOM 1498 C CA . ARG A 1 189 ? 2.822 -3.376 28.121 1.00 52.62 189 ARG A CA 1
ATOM 1499 C C . ARG A 1 189 ? 2.461 -2.162 27.238 1.00 52.62 189 ARG A C 1
ATOM 1501 O O . ARG A 1 189 ? 1.489 -2.295 26.498 1.00 52.62 189 ARG A O 1
ATOM 1508 N N . PRO A 1 190 ? 3.167 -1.014 27.259 1.00 55.75 190 PRO A N 1
ATOM 1509 C CA . PRO A 1 190 ? 2.887 0.109 26.363 1.00 55.75 190 PRO A CA 1
ATOM 1510 C C . PRO A 1 190 ? 3.122 -0.196 24.874 1.00 55.75 190 PRO A C 1
ATOM 1512 O O . PRO A 1 190 ? 2.494 0.444 24.042 1.00 55.75 190 PRO A O 1
ATOM 1515 N N . LEU A 1 191 ? 3.963 -1.181 24.534 1.00 53.22 191 LEU A N 1
ATOM 1516 C CA . LEU A 1 191 ? 4.364 -1.493 23.149 1.00 53.22 191 LEU A CA 1
ATOM 1517 C C . LEU A 1 191 ? 3.250 -2.152 22.330 1.00 53.22 191 LEU A C 1
ATOM 1519 O O . LEU A 1 191 ? 3.086 -1.870 21.150 1.00 53.22 191 LEU A O 1
ATOM 1523 N N . PHE A 1 192 ? 2.449 -3.001 22.973 1.00 56.84 192 PHE A N 1
ATOM 1524 C CA . PHE A 1 192 ? 1.258 -3.609 22.368 1.00 56.84 192 PHE A CA 1
ATOM 1525 C C . PHE A 1 192 ? -0.019 -2.849 22.731 1.00 56.84 192 PHE A C 1
ATOM 1527 O O . PHE A 1 192 ? -1.132 -3.273 22.406 1.00 56.84 192 PHE A O 1
ATOM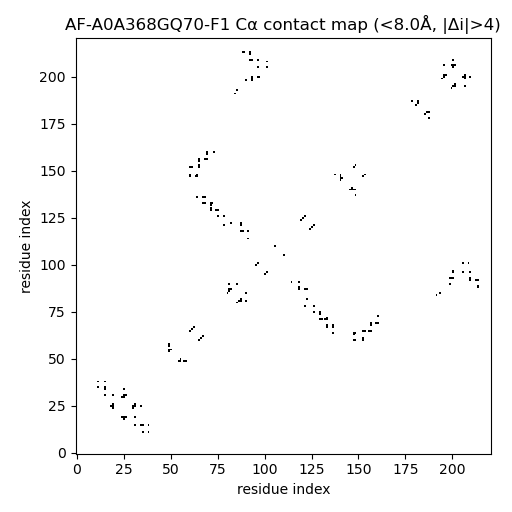 1534 N N . LYS A 1 193 ? 0.118 -1.723 23.442 1.00 58.62 193 LYS A N 1
ATOM 1535 C CA . LYS A 1 193 ? -1.017 -0.880 23.775 1.00 58.62 193 LYS A CA 1
ATOM 1536 C C . LYS A 1 193 ? -1.414 -0.140 22.507 1.00 58.62 193 LYS A C 1
ATOM 1538 O O . LYS A 1 193 ? -0.705 0.745 22.042 1.00 58.62 193 LYS A O 1
ATOM 1543 N N . ARG A 1 194 ? -2.564 -0.530 21.954 1.00 58.75 194 ARG A N 1
ATOM 1544 C CA . ARG A 1 194 ? -3.197 0.140 20.813 1.00 58.75 194 ARG A CA 1
ATOM 1545 C C . ARG A 1 194 ? -3.154 1.646 21.037 1.00 58.75 194 ARG A C 1
ATOM 1547 O O . ARG A 1 194 ? -3.667 2.106 22.057 1.00 58.75 194 ARG A O 1
ATOM 1554 N N . ASN A 1 195 ? -2.567 2.395 20.106 1.00 58.56 195 ASN A N 1
ATOM 1555 C CA . ASN A 1 195 ? -2.634 3.845 20.164 1.00 58.56 195 ASN A CA 1
ATOM 1556 C C . ASN A 1 195 ? -4.045 4.279 19.712 1.00 58.56 195 ASN A C 1
ATOM 1558 O O . ASN A 1 195 ? -4.377 4.122 18.531 1.00 58.56 195 ASN A O 1
ATOM 1562 N N . PRO A 1 196 ? -4.903 4.780 20.622 1.00 55.03 196 PRO A N 1
ATOM 1563 C CA . PRO A 1 196 ? -6.248 5.215 20.265 1.00 55.03 196 PRO A CA 1
ATOM 1564 C C . PRO A 1 196 ? -6.239 6.475 19.388 1.00 55.03 196 PRO A C 1
ATOM 1566 O O . PRO A 1 196 ? -7.272 6.789 18.803 1.00 55.03 196 PRO A O 1
ATOM 1569 N N . ASP A 1 197 ? -5.111 7.186 19.288 1.00 52.12 197 ASP A N 1
ATOM 1570 C CA . ASP A 1 197 ? -4.964 8.353 18.416 1.00 52.12 197 ASP A CA 1
ATOM 1571 C C . ASP A 1 197 ? -4.743 7.963 16.945 1.00 52.12 197 ASP A C 1
ATOM 1573 O O . ASP A 1 197 ? -5.176 8.708 16.072 1.00 52.12 197 ASP A O 1
ATOM 1577 N N . LEU A 1 198 ? -4.162 6.785 16.657 1.00 57.38 198 LEU A N 1
ATOM 1578 C CA . LEU A 1 198 ? -3.997 6.312 15.272 1.00 57.38 198 LEU A CA 1
ATOM 1579 C C . LEU A 1 198 ? -5.284 5.701 14.687 1.00 57.38 198 LEU A C 1
ATOM 1581 O O . LEU A 1 198 ? -5.587 5.915 13.521 1.00 57.38 198 LEU A O 1
ATOM 1585 N N . TRP A 1 199 ? -6.027 4.910 15.471 1.00 56.25 199 TRP A N 1
ATOM 1586 C CA . TRP A 1 199 ? -7.102 4.046 14.936 1.00 56.25 199 TRP A CA 1
ATOM 1587 C C . TRP A 1 199 ? -8.430 4.136 15.708 1.00 56.25 199 TRP A C 1
ATOM 1589 O O . TRP A 1 199 ? -9.365 3.376 15.448 1.00 56.25 199 TRP A O 1
ATOM 1599 N N . GLY A 1 200 ? -8.505 4.998 16.723 1.00 57.56 200 GLY A N 1
ATOM 1600 C CA . GLY A 1 200 ? -9.693 5.197 17.548 1.00 57.56 200 GLY A CA 1
ATOM 1601 C C . GLY A 1 200 ? -10.431 6.495 17.209 1.00 57.56 200 GLY A C 1
ATOM 1602 O O . GLY A 1 200 ? -9.884 7.384 16.556 1.00 57.56 200 GLY A O 1
ATOM 1603 N N . PRO A 1 201 ? -11.676 6.658 17.686 1.00 57.19 201 PRO A N 1
ATOM 1604 C CA . PRO A 1 201 ? -12.389 7.921 17.554 1.00 57.19 201 PRO A CA 1
ATOM 1605 C C . PRO A 1 201 ? -11.568 9.082 18.142 1.00 57.19 201 PRO A C 1
ATOM 1607 O O . PRO A 1 201 ? -11.038 8.969 19.248 1.00 57.19 201 PRO A O 1
ATOM 1610 N N . ARG A 1 202 ? -11.469 10.216 17.433 1.00 62.75 202 ARG A N 1
ATOM 1611 C CA . ARG A 1 202 ? -10.669 11.375 17.889 1.00 62.75 202 ARG A CA 1
ATOM 1612 C C . ARG A 1 202 ? -11.214 12.013 19.177 1.00 62.75 202 ARG A C 1
ATOM 1614 O O . ARG A 1 202 ? -10.448 12.519 19.988 1.00 62.75 202 ARG A O 1
ATOM 1621 N N . SER A 1 203 ? -12.527 11.941 19.403 1.00 61.41 203 SER A N 1
ATOM 1622 C CA . SER A 1 203 ? -13.164 12.419 20.637 1.00 61.41 203 SER A CA 1
ATOM 1623 C C . SER A 1 203 ? -13.042 11.400 21.773 1.00 61.41 203 SER A C 1
ATOM 1625 O O . SER A 1 203 ? -13.381 10.227 21.604 1.00 61.41 203 SER A O 1
ATOM 1627 N N . ARG A 1 204 ? -12.645 11.861 22.970 1.00 65.44 204 ARG A N 1
ATOM 1628 C CA . ARG A 1 204 ? -12.578 11.030 24.188 1.00 65.44 204 ARG A CA 1
ATOM 1629 C C . ARG A 1 204 ? -13.925 10.394 24.553 1.00 65.44 204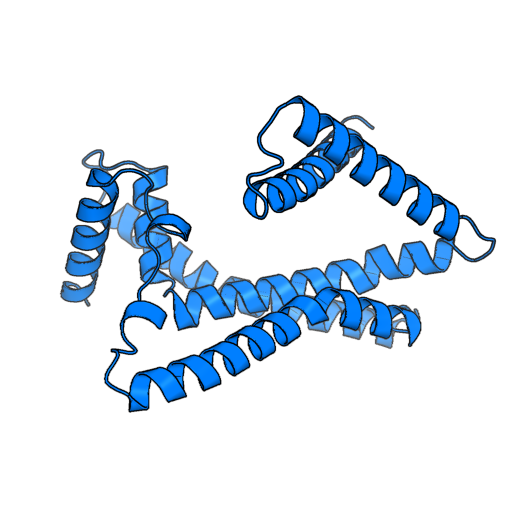 ARG A C 1
ATOM 1631 O O . ARG A 1 204 ? -13.929 9.270 25.044 1.00 65.44 204 ARG A O 1
ATOM 1638 N N . ALA A 1 205 ? -15.047 11.067 24.283 1.00 63.84 205 ALA A N 1
ATOM 1639 C CA . ALA A 1 205 ? -16.386 10.525 24.538 1.00 63.84 205 ALA A CA 1
ATOM 1640 C C . ALA A 1 205 ? -16.712 9.337 23.614 1.00 63.84 205 ALA A C 1
ATOM 1642 O O . ALA A 1 205 ? -17.217 8.312 24.058 1.00 63.84 205 ALA A O 1
ATOM 1643 N N . ASN A 1 206 ? -16.318 9.419 22.342 1.00 62.91 206 ASN A N 1
ATOM 1644 C CA . ASN A 1 206 ? -16.525 8.326 21.392 1.00 62.91 206 ASN A CA 1
ATOM 1645 C C . ASN A 1 206 ? -15.597 7.133 21.695 1.00 62.91 206 ASN A C 1
ATOM 1647 O O . ASN A 1 206 ? -15.955 5.991 21.418 1.00 62.91 206 ASN A O 1
ATOM 1651 N N . ARG A 1 207 ? -14.417 7.370 22.296 1.00 64.94 207 ARG A N 1
ATOM 1652 C CA . ARG A 1 207 ? -13.515 6.295 22.756 1.00 64.94 207 ARG A CA 1
ATOM 1653 C C . ARG A 1 207 ? -14.129 5.470 23.880 1.00 64.94 207 ARG A C 1
ATOM 1655 O O . ARG A 1 207 ? -14.081 4.246 23.826 1.00 64.94 207 ARG A O 1
ATOM 1662 N N . THR A 1 208 ? -14.714 6.119 24.886 1.00 69.56 208 THR A N 1
ATOM 1663 C CA . THR A 1 208 ? -15.331 5.405 26.013 1.00 69.56 208 THR A CA 1
ATOM 1664 C C . THR A 1 208 ? -16.555 4.608 25.567 1.00 69.56 208 THR A C 1
ATOM 1666 O O . THR A 1 208 ? -16.776 3.499 26.056 1.00 69.56 208 THR A O 1
ATOM 1669 N N . GLU A 1 209 ? -17.315 5.114 24.595 1.00 64.94 209 GLU A N 1
ATOM 1670 C CA . GLU A 1 209 ? -18.410 4.373 23.966 1.00 64.94 209 GLU A CA 1
ATOM 1671 C C . GLU A 1 209 ? -17.926 3.189 23.122 1.00 64.94 209 GLU A C 1
ATOM 1673 O O . GLU A 1 209 ? -18.495 2.101 23.234 1.00 64.94 209 GLU A O 1
ATOM 1678 N N . ALA A 1 210 ? -16.844 3.353 22.354 1.00 62.28 210 ALA A N 1
ATOM 1679 C CA . ALA A 1 210 ? -16.219 2.269 21.596 1.00 62.28 210 ALA A CA 1
ATOM 1680 C C . ALA A 1 210 ? -15.717 1.137 22.490 1.00 62.28 210 ALA A C 1
ATOM 1682 O O . ALA A 1 210 ? -16.024 -0.029 22.241 1.00 62.28 210 ALA A O 1
ATOM 1683 N N . GLU A 1 211 ? -15.040 1.466 23.590 1.00 69.12 211 GLU A N 1
ATOM 1684 C CA . GLU A 1 211 ? -14.640 0.466 24.579 1.00 69.12 211 GLU A CA 1
ATOM 1685 C C . GLU A 1 211 ? -15.847 -0.235 25.215 1.00 69.12 211 GLU A C 1
ATOM 1687 O O . GLU A 1 211 ? -15.796 -1.431 25.511 1.00 69.12 211 GLU A O 1
ATOM 1692 N N . ARG A 1 212 ? -16.949 0.490 25.447 1.00 70.12 212 ARG A N 1
ATOM 1693 C CA . ARG A 1 212 ? -18.179 -0.085 26.007 1.00 70.12 212 ARG A CA 1
ATOM 1694 C C . ARG A 1 212 ? -18.843 -1.041 25.018 1.00 70.12 212 ARG A C 1
ATOM 1696 O O . ARG A 1 212 ? -19.285 -2.112 25.433 1.00 70.12 212 ARG A O 1
ATOM 1703 N N . ALA A 1 213 ? -18.877 -0.687 23.733 1.00 63.28 213 ALA A N 1
ATOM 1704 C CA . ALA A 1 213 ? -19.367 -1.538 22.653 1.00 63.28 213 ALA A CA 1
ATOM 1705 C C . ALA A 1 213 ? -18.503 -2.798 22.493 1.00 63.28 213 ALA A C 1
ATOM 1707 O O . ALA A 1 213 ? -19.044 -3.902 22.453 1.00 63.28 213 ALA A O 1
ATOM 1708 N N . GLU A 1 214 ? -17.174 -2.664 22.525 1.00 62.34 214 GLU A N 1
ATOM 1709 C CA . GLU A 1 214 ? -16.243 -3.796 22.485 1.00 62.34 214 GLU A CA 1
ATOM 1710 C C . GLU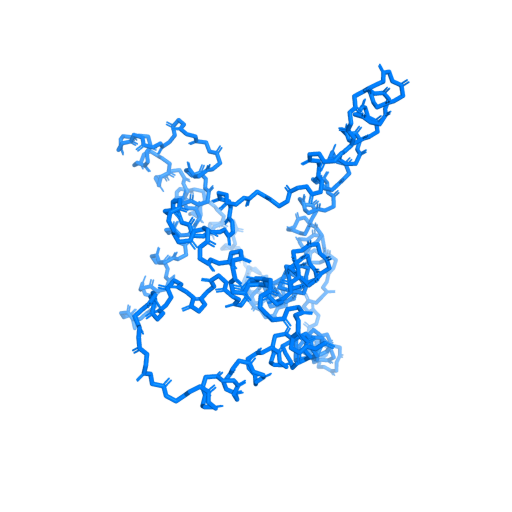 A 1 214 ? -16.470 -4.754 23.668 1.00 62.34 214 GLU A C 1
ATOM 1712 O O . GLU A 1 214 ? -16.574 -5.968 23.482 1.00 62.34 214 GLU A O 1
ATOM 1717 N N . ARG A 1 215 ? -16.606 -4.224 24.894 1.00 70.06 215 ARG A N 1
ATOM 1718 C CA . ARG A 1 215 ? -16.901 -5.030 26.095 1.00 70.06 215 ARG A CA 1
ATOM 1719 C C . ARG A 1 215 ? -18.257 -5.725 26.015 1.00 70.06 215 ARG A C 1
ATOM 1721 O O . ARG A 1 215 ? -18.390 -6.826 26.541 1.00 70.06 215 ARG A O 1
ATOM 1728 N N . MET A 1 216 ? -19.255 -5.100 25.389 1.00 60.72 216 MET A N 1
ATOM 1729 C CA . MET A 1 216 ? -20.541 -5.749 25.139 1.00 60.72 216 MET A CA 1
ATOM 1730 C C . MET A 1 216 ? -20.383 -6.883 24.126 1.00 60.72 216 MET A C 1
ATOM 1732 O O . MET A 1 216 ? -20.794 -7.990 24.430 1.00 60.72 216 MET A O 1
ATOM 1736 N N . ILE A 1 217 ? -19.701 -6.679 22.998 1.00 57.94 217 ILE A N 1
ATOM 1737 C CA . ILE A 1 217 ? -19.475 -7.739 21.999 1.00 57.94 217 ILE A CA 1
ATOM 1738 C C . ILE A 1 217 ? -18.747 -8.952 22.610 1.00 57.94 217 ILE A C 1
ATOM 1740 O O . ILE A 1 217 ? -19.119 -10.082 22.314 1.00 57.94 217 ILE A O 1
ATOM 1744 N N . ARG A 1 218 ? -17.778 -8.741 23.518 1.00 59.44 218 ARG A N 1
ATOM 1745 C CA . ARG A 1 218 ? -17.082 -9.832 24.239 1.00 59.44 218 ARG A CA 1
ATOM 1746 C C . ARG A 1 218 ? -17.969 -10.668 25.164 1.00 59.44 218 ARG A C 1
ATOM 1748 O O . ARG A 1 218 ? -17.547 -11.744 25.547 1.00 59.44 218 ARG A O 1
ATOM 1755 N N . LYS A 1 219 ? -19.116 -10.148 25.606 1.00 56.31 219 LYS A N 1
ATOM 1756 C CA . LYS A 1 219 ? -20.049 -10.879 26.484 1.00 56.31 219 LYS A CA 1
ATOM 1757 C C . LYS A 1 219 ? -21.120 -11.642 25.709 1.00 56.31 219 LYS A C 1
ATOM 1759 O O . LYS A 1 219 ? -21.841 -12.434 26.299 1.00 56.31 219 LYS A O 1
ATOM 1764 N N . TRP A 1 220 ? -21.297 -11.307 24.435 1.00 48.00 220 TRP A N 1
ATOM 1765 C CA . TRP A 1 220 ? -22.357 -11.844 23.578 1.00 48.00 220 TRP A CA 1
ATOM 1766 C C . TRP A 1 220 ? -21.873 -13.018 22.714 1.00 48.00 220 TRP A C 1
ATOM 1768 O O . TRP A 1 220 ? -22.674 -13.607 21.994 1.00 48.00 220 TRP A O 1
ATOM 1778 N N . TRP A 1 221 ? -20.581 -13.329 22.799 1.00 42.94 221 TRP A N 1
ATOM 1779 C CA . TRP A 1 221 ? -19.883 -14.482 22.239 1.00 42.94 221 TRP A CA 1
ATOM 1780 C C . TRP A 1 221 ? -19.072 -15.132 23.353 1.00 42.94 221 TRP A C 1
ATOM 1782 O O . TRP A 1 221 ? -18.829 -16.350 23.247 1.00 42.94 221 TRP A O 1
#

Foldseek 3Di:
DVVVVVVVVVVLVVVLVVVCVVDVVCPDPVSSVVSSVVSVVVVVVVVVVLPDPCSVLVVVLCVQPQVLQLVLVVLLVVLVCCCPQVNLLLLLLQVCCVPVNPDDDDDPPVVVVVSVVVSCCSNPVSNVVSVVSNVVSVVVCVVVVSCSPPPVSVVVSCVSCVVVVVVVVVVVVVVVVVVVVVVVPDDPVVVSPDDCCVRHDPDPVRRVVSVVVVVVVVVVD

Sequence (221 aa):
LHQLYIFQIIRYEVSINALTEIYATFTDDTARFTLSVVVVLSTILISLGLNYTNGYLRTAGFNYAVIPFTSSVVVLLELFVIGMFYGFRVVYSNTTLMVFGASKTEGKKIKLLINSLALVLWTVVIPIAVVFAIVAVVYVDFKNQLGFFDVYNWILIAAILSPVPIMCIYLNHALSQMYYQHSQGNSIRPLFKRNPDLWGPRSRANRTEAERAERMIRKWW

Secondary structure (DSSP, 8-state):
-HHHHHHHHHHHHHHHHHHHHH-GGG-SHHHHHHHHHHHHHHHHHHHHHT-STTHHHHHHHIIIIIHHHHHHHHHHHHHHHIIIII-HHHHHHHHHHHHHTT---S-HHHHHHHHHHHHHIIIIIHHHHHHHHHHHHHHHHHHHT---S-HHHHHHHHHHHTHHHHHHHHHHHHHHHHHHHHHTT--STTTSS--HHHHS-SSHHHHHHHHHHHHHHTT--

InterPro domains:
  IPR037272 Sodium:neurotransmitter symporter superfamily [SSF161070] (9-171)

Mean predicted aligned error: 10.22 Å

Solvent-accessible surface area (backbone atoms only — not comparable to full-atom values): 12403 Å² total; per-residue (Å²): 111,74,67,60,53,53,56,51,54,52,52,52,50,53,56,49,50,55,52,32,70,75,36,73,81,34,68,46,73,70,44,39,51,50,49,50,52,51,54,52,52,52,51,51,54,54,53,58,72,44,70,50,100,66,21,66,62,51,54,47,25,40,67,69,37,41,51,57,45,48,52,40,52,49,51,47,51,51,51,47,46,41,46,73,75,67,28,58,72,54,51,51,48,33,49,50,44,70,74,61,43,91,68,75,93,72,55,74,66,57,53,50,50,54,52,51,50,52,48,48,39,65,72,47,51,49,55,51,53,40,53,50,48,48,51,48,54,54,47,52,35,62,75,67,66,66,65,44,86,36,74,67,45,49,53,49,43,48,62,72,52,40,58,58,59,50,48,50,49,50,49,49,51,52,43,52,56,47,49,54,46,33,78,72,72,48,78,68,67,69,79,79,46,77,60,49,84,83,72,39,51,88,48,71,70,53,38,57,50,37,54,51,50,52,56,49,55,65,72,78,108

Organism: Ancylostoma caninum (NCBI:txid29170)

pLDDT: mean 78.5, std 14.18, range [42.94, 95.69]

Nearest PDB structures (foldseek):
  5nnv-assembly4_D  TM=1.590E-01  e=9.413E+00  Bacillus subtilis subsp. subtilis str. 168

Radius of gyration: 22.19 Å; Cα contacts (8 Å, |Δi|>4): 114; chains: 1; bounding box: 50×46×62 Å